Protein AF-A0A9E5R5F4-F1 (afdb_monomer_lite)

pLDDT: mean 80.76, std 15.9, range [30.03, 98.25]

Sequence (293 aa):
MGPPNRTGQAAALAGPDYAEQDRFFRTLNLTELAMRDLALNSPEGQALLEAFAAGVNAWLADKPPQAVAPEYAYFPEIEAIEPWQPLDSQLWQLVMSSSLALGGLEVETALYLIQENAGPFAGALLLPEYPYGIHPVIAEPGATLSPTAHQPLPAAPLNGLETLANLRSLGVQALGSNNWVVSGTRSASGAAMLANDPHLGIQLPAIWYMLGLHCAPLSEACPYDVVGYSLPQAPLVVIGHNQQIAWGMTNVGTDVADLYLMELDEAARYRFEDTWLPLEPARRKSWCAAARA

Foldseek 3Di:
DLDCCLQLFVQQQAFDVSNVLSVLSNVVVLLVVLVVVLVVDDPVLVVLLVVVLVVQCVVQVPDFPCRVPVVCVVRVVCRGDDRDHSSSLSSVVVLVVLLLQCVLVLLVLVLVVCCLPVNNVRSCVVDPPDPCVPDPDPDDDDPDPPPDDDDNDPDDPPCSVVVNVSSVSSPKAFPWWDKDWDQLVRDPNSHIDIDTGGDIDDDPPDQKDWDAQDDVVQDPVRNGGWTDIDGPSDSDHPFTDGPPDGDYDISPNDNPDDDDDWDADPQCFTDDPNDTHHDDDDDDDYHGDHNDD

Radius of gyration: 23.43 Å; chains: 1; bounding box: 59×56×65 Å

Structure (mmCIF, N/CA/C/O backbone):
data_AF-A0A9E5R5F4-F1
#
_entry.id   AF-A0A9E5R5F4-F1
#
loop_
_atom_site.group_PDB
_atom_site.id
_atom_site.type_symbol
_atom_site.label_atom_id
_atom_site.label_alt_id
_atom_site.label_comp_id
_atom_site.label_asym_id
_atom_site.label_entity_id
_atom_site.label_seq_id
_atom_site.pdbx_PDB_ins_code
_atom_site.Cartn_x
_atom_site.Cartn_y
_atom_site.Cartn_z
_atom_site.occupancy
_atom_site.B_iso_or_equiv
_atom_site.auth_seq_id
_atom_site.auth_comp_id
_atom_site.auth_asym_id
_atom_site.auth_atom_id
_atom_site.pdbx_PDB_model_num
ATOM 1 N N . MET A 1 1 ? 0.011 -14.902 2.429 1.00 35.97 1 MET A N 1
ATOM 2 C CA . MET A 1 1 ? 1.184 -14.835 1.534 1.00 35.97 1 MET A CA 1
ATOM 3 C C . MET A 1 1 ? 2.026 -13.634 1.928 1.00 35.97 1 MET A C 1
ATOM 5 O O . MET A 1 1 ? 1.533 -12.519 1.815 1.00 35.97 1 MET A O 1
ATOM 9 N N . GLY A 1 2 ? 3.272 -13.824 2.372 1.00 34.25 2 GLY A N 1
ATOM 10 C CA . GLY A 1 2 ? 4.282 -12.822 2.014 1.00 34.25 2 GLY A CA 1
ATOM 11 C C . GLY A 1 2 ? 4.410 -12.878 0.489 1.00 34.25 2 GLY A C 1
ATOM 12 O O . GLY A 1 2 ? 4.364 -13.987 -0.048 1.00 34.25 2 GLY A O 1
ATOM 13 N N . PRO A 1 3 ? 4.403 -11.753 -0.240 1.00 39.44 3 PRO A N 1
ATOM 14 C CA . PRO A 1 3 ? 4.311 -11.824 -1.688 1.00 39.44 3 PRO A CA 1
ATOM 15 C C . PRO A 1 3 ? 5.560 -12.498 -2.260 1.00 39.44 3 PRO A C 1
ATOM 17 O O . PRO A 1 3 ? 6.668 -12.153 -1.842 1.00 39.44 3 PRO A O 1
ATOM 20 N N . PRO A 1 4 ? 5.413 -13.356 -3.282 1.00 40.44 4 PRO A N 1
ATOM 21 C CA . PRO A 1 4 ? 6.532 -13.930 -4.032 1.00 40.44 4 PRO A CA 1
ATOM 22 C C . PRO A 1 4 ? 7.357 -12.884 -4.812 1.00 40.44 4 PRO A C 1
ATOM 24 O O . PRO A 1 4 ? 8.193 -13.246 -5.630 1.00 40.44 4 PRO A O 1
ATOM 27 N N . ASN A 1 5 ? 7.161 -11.582 -4.562 1.00 52.50 5 ASN A N 1
ATOM 28 C CA . ASN A 1 5 ? 7.921 -10.519 -5.197 1.00 52.50 5 ASN A CA 1
ATOM 29 C C . ASN A 1 5 ? 8.311 -9.362 -4.250 1.00 52.50 5 ASN A C 1
ATOM 31 O O . ASN A 1 5 ? 8.181 -8.192 -4.598 1.00 52.50 5 ASN A O 1
ATOM 35 N N . ARG A 1 6 ? 8.809 -9.669 -3.040 1.00 56.72 6 ARG A N 1
ATOM 36 C CA . ARG A 1 6 ? 9.308 -8.658 -2.077 1.00 56.72 6 ARG A CA 1
ATOM 37 C C . ARG A 1 6 ? 10.346 -7.679 -2.664 1.00 56.72 6 ARG A C 1
ATOM 39 O O . ARG A 1 6 ? 10.560 -6.632 -2.084 1.00 56.72 6 ARG A O 1
ATOM 46 N N . THR A 1 7 ? 11.051 -7.982 -3.757 1.00 63.44 7 THR A N 1
ATOM 47 C CA . THR A 1 7 ? 12.164 -7.125 -4.240 1.00 63.44 7 THR A CA 1
ATOM 48 C C . THR A 1 7 ? 12.438 -7.224 -5.755 1.00 63.44 7 THR A C 1
ATOM 50 O O . THR A 1 7 ? 13.555 -6.951 -6.201 1.00 63.44 7 THR A O 1
ATOM 53 N N . GLY A 1 8 ? 11.471 -7.657 -6.569 1.00 72.19 8 GLY A N 1
ATOM 54 C CA . GLY A 1 8 ? 11.732 -8.053 -7.962 1.00 72.19 8 GLY A CA 1
ATOM 55 C C . GLY A 1 8 ? 12.431 -9.416 -8.043 1.00 72.19 8 GLY A C 1
ATOM 56 O O . GLY A 1 8 ? 13.539 -9.506 -8.571 1.00 72.19 8 GLY A O 1
ATOM 57 N N . GLN A 1 9 ? 11.858 -10.455 -7.436 1.00 78.31 9 GLN A N 1
ATOM 58 C CA . GLN A 1 9 ? 12.391 -11.825 -7.403 1.00 78.31 9 GLN A CA 1
ATOM 59 C C . GLN A 1 9 ? 11.398 -12.893 -7.884 1.00 78.31 9 GLN A C 1
ATOM 61 O O . GLN A 1 9 ? 11.651 -14.083 -7.697 1.00 78.31 9 GLN A O 1
ATOM 66 N N . ALA A 1 10 ? 10.287 -12.510 -8.511 1.00 81.25 10 ALA A N 1
ATOM 67 C CA . ALA A 1 10 ? 9.332 -13.480 -9.032 1.00 81.25 10 ALA A CA 1
ATOM 68 C C . ALA A 1 10 ? 9.982 -14.419 -10.062 1.00 81.25 10 ALA A C 1
ATOM 70 O O . ALA A 1 10 ? 9.686 -15.612 -10.066 1.00 81.25 10 ALA A O 1
ATOM 71 N N . ALA A 1 11 ? 10.939 -13.940 -10.863 1.00 86.12 11 ALA A N 1
ATOM 72 C CA . ALA A 1 11 ? 11.659 -14.762 -11.835 1.00 86.12 11 ALA A CA 1
ATOM 73 C C . ALA A 1 11 ? 12.552 -15.822 -11.186 1.00 86.12 11 ALA A C 1
ATOM 75 O O . ALA A 1 11 ? 12.761 -16.896 -11.754 1.00 86.12 11 ALA A O 1
ATOM 76 N N . ALA A 1 12 ? 13.052 -15.563 -9.976 1.00 83.75 12 ALA A N 1
ATOM 77 C CA . ALA A 1 12 ? 13.829 -16.539 -9.221 1.00 83.75 12 ALA A CA 1
ATOM 78 C C . ALA A 1 12 ? 12.978 -17.740 -8.781 1.00 83.75 12 ALA A C 1
ATOM 80 O O . ALA A 1 12 ? 13.523 -18.822 -8.592 1.00 83.75 12 ALA A O 1
ATOM 81 N N . LEU A 1 13 ? 11.661 -17.553 -8.641 1.00 79.62 13 LEU A N 1
ATOM 82 C CA . LEU A 1 13 ? 10.720 -18.580 -8.189 1.00 79.62 13 LEU A CA 1
ATOM 83 C C . LEU A 1 13 ? 9.953 -19.222 -9.350 1.00 79.62 13 LEU A C 1
ATOM 85 O O . LEU A 1 13 ? 9.795 -20.439 -9.410 1.00 79.62 13 LEU A O 1
ATOM 89 N N . ALA A 1 14 ? 9.468 -18.400 -10.276 1.00 81.44 14 ALA A N 1
ATOM 90 C CA . ALA A 1 14 ? 8.512 -18.791 -11.305 1.00 81.44 14 ALA A CA 1
ATOM 91 C C . ALA A 1 14 ? 9.086 -18.742 -12.734 1.00 81.44 14 ALA A C 1
ATOM 93 O O . ALA A 1 14 ? 8.390 -19.084 -13.687 1.00 81.44 14 ALA A O 1
ATOM 94 N N . GLY A 1 15 ? 10.369 -18.398 -12.885 1.00 84.75 15 GLY A N 1
ATOM 95 C CA . GLY A 1 15 ? 11.108 -18.527 -14.140 1.00 84.75 15 GLY A CA 1
ATOM 96 C C . GLY A 1 15 ? 11.095 -17.281 -15.037 1.00 84.75 15 GLY A C 1
ATOM 97 O O . GLY A 1 15 ? 10.700 -16.193 -14.611 1.00 84.75 15 GLY A O 1
ATOM 98 N N . PRO A 1 16 ? 11.567 -17.413 -16.289 1.00 88.00 16 PRO A N 1
ATOM 99 C CA . PRO A 1 16 ? 11.927 -16.278 -17.144 1.00 88.00 16 PRO A CA 1
ATOM 100 C C . PRO A 1 16 ? 10.757 -15.373 -17.530 1.00 88.00 16 PRO A C 1
ATOM 102 O O . PRO A 1 16 ? 10.984 -14.191 -17.781 1.00 88.00 16 PRO A O 1
ATOM 105 N N . ASP A 1 17 ? 9.524 -15.878 -17.509 1.00 85.44 17 ASP A N 1
ATOM 106 C CA . ASP A 1 17 ? 8.323 -15.103 -17.849 1.00 85.44 17 ASP A CA 1
ATOM 107 C C . ASP A 1 17 ? 8.087 -13.919 -16.892 1.00 85.44 17 ASP A C 1
ATOM 109 O O . ASP A 1 17 ? 7.407 -12.956 -17.240 1.00 85.44 17 ASP A O 1
ATOM 113 N N . TYR A 1 18 ? 8.702 -13.945 -15.706 1.00 82.31 18 TYR A N 1
ATOM 114 C CA . TYR A 1 18 ? 8.614 -12.883 -14.702 1.00 82.31 18 TYR A CA 1
ATOM 115 C C . TYR A 1 18 ? 9.809 -11.914 -14.728 1.00 82.31 18 TYR A C 1
ATOM 117 O O . TYR A 1 18 ? 9.866 -10.984 -13.922 1.00 82.31 18 TYR A O 1
ATOM 125 N N . ALA A 1 19 ? 10.776 -12.097 -15.635 1.00 84.25 19 ALA A N 1
ATOM 126 C CA . ALA A 1 19 ? 12.012 -11.311 -15.644 1.00 84.25 19 ALA A CA 1
ATOM 127 C C . ALA A 1 19 ? 11.777 -9.811 -15.898 1.00 84.25 19 ALA A C 1
ATOM 129 O O . ALA A 1 19 ? 12.419 -8.977 -15.256 1.00 84.25 19 ALA A O 1
ATOM 130 N N . GLU A 1 20 ? 10.846 -9.455 -16.789 1.00 81.44 20 GLU A N 1
ATOM 131 C CA . GLU A 1 20 ? 10.510 -8.049 -17.056 1.00 81.44 20 GLU A CA 1
ATOM 132 C C . GLU A 1 20 ? 9.756 -7.404 -15.888 1.00 81.44 20 GLU A C 1
ATOM 134 O O . GLU A 1 20 ? 10.055 -6.265 -15.524 1.00 81.44 20 GLU A O 1
ATOM 139 N N . GLN A 1 21 ? 8.871 -8.148 -15.213 1.00 77.19 21 GLN A N 1
ATOM 140 C CA . GLN A 1 21 ? 8.240 -7.671 -13.980 1.00 77.19 21 GLN A CA 1
ATOM 141 C C . GLN A 1 21 ? 9.306 -7.379 -12.915 1.00 77.19 21 GLN A C 1
ATOM 143 O O . GLN A 1 21 ? 9.336 -6.295 -12.335 1.00 77.19 21 GLN A O 1
ATOM 148 N N . ASP A 1 22 ? 10.234 -8.309 -12.690 1.00 82.81 22 ASP A N 1
ATOM 149 C CA . ASP A 1 22 ? 11.323 -8.119 -11.732 1.00 82.81 22 ASP A CA 1
ATOM 150 C C . ASP A 1 22 ? 12.204 -6.923 -12.081 1.00 82.81 22 ASP A C 1
ATOM 152 O O . ASP A 1 22 ? 12.590 -6.154 -11.196 1.00 82.81 22 ASP A O 1
ATOM 156 N N . ARG A 1 23 ? 12.507 -6.736 -13.369 1.00 83.62 23 ARG A N 1
ATOM 157 C CA . ARG A 1 23 ? 13.242 -5.571 -13.857 1.00 83.62 23 ARG A CA 1
ATOM 158 C C . ARG A 1 23 ? 12.497 -4.281 -13.530 1.00 83.62 23 ARG A C 1
ATOM 160 O O . ARG A 1 23 ? 13.119 -3.363 -13.002 1.00 83.62 23 ARG A O 1
ATOM 167 N N . PHE A 1 24 ? 11.193 -4.220 -13.788 1.00 80.19 24 PHE A N 1
ATOM 168 C CA . PHE A 1 24 ? 10.368 -3.053 -13.490 1.00 80.19 24 PHE A CA 1
ATOM 169 C C . PHE A 1 24 ? 10.356 -2.721 -11.989 1.00 80.19 24 PHE A C 1
ATOM 171 O O . PHE A 1 24 ? 10.739 -1.614 -11.604 1.00 80.19 24 PHE A O 1
ATOM 178 N N . PHE A 1 25 ? 10.038 -3.690 -11.125 1.00 78.31 25 PHE A N 1
ATOM 179 C CA . PHE A 1 25 ? 10.037 -3.487 -9.669 1.00 78.31 25 PHE A CA 1
ATOM 180 C C . PHE A 1 25 ? 11.416 -3.077 -9.127 1.00 78.31 25 PHE A C 1
ATOM 182 O O . PHE A 1 25 ? 11.512 -2.240 -8.226 1.00 78.31 25 PHE A O 1
ATOM 189 N N . ARG A 1 26 ? 12.506 -3.616 -9.691 1.00 82.31 26 ARG A N 1
ATOM 190 C CA . ARG A 1 26 ? 13.876 -3.228 -9.316 1.00 82.31 26 ARG A CA 1
ATOM 191 C C . ARG A 1 26 ? 14.259 -1.834 -9.800 1.00 82.31 26 ARG A C 1
ATOM 193 O O . ARG A 1 26 ? 15.034 -1.176 -9.107 1.00 82.31 26 ARG A O 1
ATOM 200 N N . THR A 1 27 ? 13.737 -1.381 -10.939 1.00 84.75 27 THR A N 1
ATOM 201 C CA . THR A 1 27 ? 13.933 -0.009 -11.436 1.00 84.75 27 THR A CA 1
ATOM 202 C C . THR A 1 27 ? 13.294 1.014 -10.500 1.00 84.75 27 THR A C 1
ATOM 204 O O . THR A 1 27 ? 13.919 2.032 -10.217 1.00 84.75 27 THR A O 1
ATOM 207 N N . LEU A 1 28 ? 12.110 0.719 -9.947 1.00 82.69 28 LEU A N 1
ATOM 208 C CA . LEU A 1 28 ? 11.458 1.585 -8.951 1.00 82.69 28 LEU A CA 1
ATOM 209 C C . LEU A 1 28 ? 12.251 1.696 -7.639 1.00 82.69 28 LEU A C 1
ATOM 211 O O . LEU A 1 28 ? 12.069 2.645 -6.883 1.00 82.69 28 LEU A O 1
ATOM 215 N N . ASN A 1 29 ? 13.136 0.732 -7.361 1.00 85.62 29 ASN A N 1
ATOM 216 C CA . ASN A 1 29 ? 14.051 0.746 -6.219 1.00 85.62 29 ASN A CA 1
ATOM 217 C C . ASN A 1 29 ? 13.338 0.920 -4.855 1.00 85.62 29 ASN A C 1
ATOM 219 O O . ASN A 1 29 ? 13.915 1.459 -3.907 1.00 85.62 29 ASN A O 1
ATOM 223 N N . LEU A 1 30 ? 12.093 0.430 -4.747 1.00 85.75 30 LEU A N 1
ATOM 224 C CA . LEU A 1 30 ? 11.224 0.615 -3.575 1.00 85.75 30 LEU A CA 1
ATOM 225 C C . LEU A 1 30 ? 11.829 0.058 -2.283 1.00 85.75 30 LEU A C 1
ATOM 227 O O . LEU A 1 30 ? 11.564 0.581 -1.211 1.00 85.75 30 LEU A O 1
ATOM 231 N N . THR A 1 31 ? 12.664 -0.979 -2.365 1.00 86.12 31 THR A N 1
ATOM 232 C CA . THR A 1 31 ? 13.332 -1.561 -1.192 1.00 86.12 31 THR A CA 1
ATOM 233 C C . THR A 1 31 ? 14.290 -0.579 -0.522 1.00 86.12 31 THR A C 1
ATOM 235 O O . THR A 1 31 ? 14.260 -0.432 0.695 1.00 86.12 31 THR A O 1
ATOM 238 N N . GLU A 1 32 ? 15.115 0.122 -1.300 1.00 87.50 32 GLU A N 1
ATOM 239 C CA . GLU A 1 32 ? 16.043 1.126 -0.762 1.00 87.50 32 GLU A CA 1
ATOM 240 C C . GLU A 1 32 ? 15.283 2.331 -0.196 1.00 87.50 32 GLU A C 1
ATOM 242 O O . GLU A 1 32 ? 15.666 2.885 0.833 1.00 87.50 32 GLU A O 1
ATOM 247 N N . LEU A 1 33 ? 14.179 2.723 -0.841 1.00 90.25 33 LEU A N 1
ATOM 248 C CA . LEU A 1 33 ? 13.290 3.767 -0.328 1.00 90.25 33 LEU A CA 1
ATOM 249 C C . LEU A 1 33 ? 12.639 3.336 0.993 1.00 90.25 33 LEU A C 1
ATOM 251 O O . LEU A 1 33 ? 12.692 4.081 1.964 1.00 90.25 33 LEU A O 1
ATOM 255 N N . ALA A 1 34 ? 12.149 2.097 1.081 1.00 91.50 34 ALA A N 1
ATOM 256 C CA . ALA A 1 34 ? 11.578 1.547 2.306 1.00 91.50 34 ALA A CA 1
ATOM 257 C C . ALA A 1 34 ? 12.595 1.512 3.455 1.00 91.50 34 ALA A C 1
ATOM 259 O O . ALA A 1 34 ? 12.239 1.797 4.593 1.00 91.50 34 ALA A O 1
ATOM 260 N N . MET A 1 35 ? 13.866 1.197 3.178 1.00 92.62 35 MET A N 1
ATOM 261 C CA . MET A 1 35 ? 14.926 1.251 4.192 1.00 92.62 35 MET A CA 1
ATOM 262 C C . MET A 1 35 ? 15.158 2.676 4.704 1.00 92.62 35 MET A C 1
ATOM 264 O O . MET A 1 35 ? 15.338 2.869 5.906 1.00 92.62 35 MET A O 1
ATOM 268 N N . ARG A 1 36 ? 15.138 3.674 3.811 1.00 94.31 36 ARG A N 1
ATOM 269 C CA . ARG A 1 36 ? 15.263 5.090 4.189 1.00 94.31 36 ARG A CA 1
ATOM 270 C C . ARG A 1 36 ? 14.078 5.544 5.034 1.00 94.31 36 ARG A C 1
ATOM 272 O O . ARG A 1 36 ? 14.298 6.128 6.088 1.00 94.31 36 ARG A O 1
ATOM 279 N N . ASP A 1 37 ? 12.858 5.224 4.615 1.00 92.94 37 ASP A N 1
ATOM 280 C CA . ASP A 1 37 ? 11.644 5.576 5.356 1.00 92.94 37 ASP A CA 1
ATOM 281 C C . ASP A 1 37 ? 11.617 4.912 6.734 1.00 92.94 37 ASP A C 1
ATOM 283 O O . ASP A 1 37 ? 11.302 5.555 7.733 1.00 92.94 37 ASP A O 1
ATOM 287 N N . LEU A 1 38 ? 12.012 3.637 6.809 1.00 92.38 38 LEU A N 1
ATOM 288 C CA . LEU A 1 38 ? 12.091 2.911 8.072 1.00 92.38 38 LEU A CA 1
ATOM 289 C C . LEU A 1 38 ? 13.094 3.562 9.035 1.00 92.38 38 LEU A C 1
ATOM 291 O O . LEU A 1 38 ? 12.820 3.641 10.228 1.00 92.38 38 LEU A O 1
ATOM 295 N N . ALA A 1 39 ? 14.223 4.068 8.529 1.00 94.94 39 ALA A N 1
ATOM 296 C CA . ALA A 1 39 ? 15.220 4.775 9.335 1.00 94.94 39 ALA A CA 1
ATOM 297 C C . ALA A 1 39 ? 14.750 6.158 9.827 1.00 94.94 39 ALA A C 1
ATOM 299 O O . ALA A 1 39 ? 15.322 6.693 10.777 1.00 94.94 39 ALA A O 1
ATOM 300 N N . LEU A 1 40 ? 13.731 6.740 9.188 1.00 95.88 40 LEU A N 1
ATOM 301 C CA . LEU A 1 40 ? 13.107 8.007 9.584 1.00 95.88 40 LEU A CA 1
ATOM 302 C C . LEU A 1 40 ? 11.905 7.816 10.519 1.00 95.88 40 LEU A C 1
ATOM 304 O O . LEU A 1 40 ? 11.291 8.800 10.934 1.00 95.88 40 LEU A O 1
ATOM 308 N N . ASN A 1 41 ? 11.546 6.571 10.834 1.00 94.06 41 ASN A N 1
ATOM 309 C CA . ASN A 1 41 ? 10.371 6.271 11.634 1.00 94.06 41 ASN A CA 1
ATOM 310 C C . ASN A 1 41 ? 10.546 6.729 13.092 1.00 94.06 41 ASN A C 1
ATOM 312 O O . ASN A 1 41 ? 11.660 6.796 13.618 1.00 94.06 41 ASN A O 1
ATOM 316 N N . SER A 1 42 ? 9.436 7.045 13.763 1.00 96.12 42 SER A N 1
ATOM 317 C CA . SER A 1 42 ? 9.485 7.366 15.189 1.00 96.12 42 SER A CA 1
ATOM 318 C C . SER A 1 42 ? 9.819 6.107 16.004 1.00 96.12 42 SER A C 1
ATOM 320 O O . SER A 1 42 ? 9.543 4.992 15.545 1.00 96.12 42 SER A O 1
ATOM 322 N N . PRO A 1 43 ? 10.360 6.244 17.230 1.00 95.88 43 PRO A N 1
ATOM 323 C CA . PRO A 1 43 ? 10.580 5.100 18.114 1.00 95.88 43 PRO A CA 1
ATOM 324 C C . PRO A 1 43 ? 9.313 4.258 18.322 1.00 95.88 43 PRO A C 1
ATOM 326 O O . PRO A 1 43 ? 9.370 3.031 18.336 1.00 95.88 43 PRO A O 1
ATOM 329 N N . GLU A 1 44 ? 8.153 4.909 18.428 1.00 92.69 44 GLU A N 1
ATOM 330 C CA . GLU A 1 44 ? 6.853 4.251 18.565 1.00 92.69 44 GLU A CA 1
ATOM 331 C C . GLU A 1 44 ? 6.458 3.499 17.290 1.00 92.69 44 GLU A C 1
ATOM 333 O O . GLU A 1 44 ? 6.027 2.348 17.360 1.00 92.69 44 GLU A O 1
ATOM 338 N N . GLY A 1 45 ? 6.626 4.121 16.118 1.00 93.94 45 GLY A N 1
ATOM 339 C CA . GLY A 1 45 ? 6.336 3.488 14.832 1.00 93.94 45 GLY A CA 1
ATOM 340 C C . GLY A 1 45 ? 7.229 2.275 14.576 1.00 93.94 45 GLY A C 1
ATOM 341 O O . GLY A 1 45 ? 6.743 1.226 14.147 1.00 93.94 45 GLY A O 1
ATOM 342 N N . GLN A 1 46 ? 8.514 2.376 14.918 1.00 95.50 46 GLN A N 1
ATOM 343 C CA . GLN A 1 46 ? 9.444 1.257 14.837 1.00 95.50 46 GLN A CA 1
ATOM 344 C C . GLN A 1 46 ? 9.041 0.117 15.786 1.00 95.50 46 GLN A C 1
ATOM 346 O O . GLN A 1 46 ? 8.948 -1.029 15.346 1.00 95.50 46 GLN A O 1
ATOM 351 N N . ALA A 1 47 ? 8.710 0.423 17.044 1.00 95.12 47 ALA A N 1
ATOM 352 C CA . ALA A 1 47 ? 8.270 -0.580 18.015 1.00 95.12 47 ALA A CA 1
ATOM 353 C C . ALA A 1 47 ? 6.989 -1.313 17.571 1.00 95.12 47 ALA A C 1
ATOM 355 O O . ALA A 1 47 ? 6.867 -2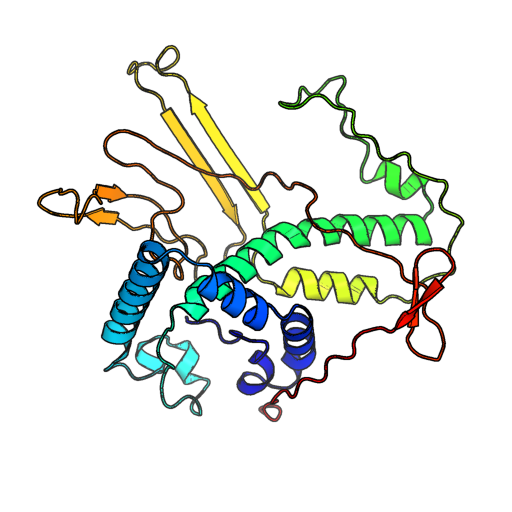.524 17.765 1.00 95.12 47 ALA A O 1
ATOM 356 N N . LEU A 1 48 ? 6.043 -0.611 16.937 1.00 94.69 48 LEU A N 1
ATOM 357 C CA . LEU A 1 48 ? 4.828 -1.222 16.385 1.00 94.69 48 LEU A CA 1
ATOM 358 C C . LEU A 1 48 ? 5.134 -2.198 15.243 1.00 94.69 48 LEU A C 1
ATOM 360 O O . LEU A 1 48 ? 4.576 -3.297 15.207 1.00 94.69 48 LEU A O 1
ATOM 364 N N . LEU A 1 49 ? 6.025 -1.822 14.323 1.00 96.44 49 LEU A N 1
ATOM 365 C CA . LEU A 1 49 ? 6.435 -2.692 13.218 1.00 96.44 49 LEU A CA 1
ATOM 366 C C . LEU A 1 49 ? 7.212 -3.918 13.718 1.00 96.44 49 LEU A C 1
ATOM 368 O O . LEU A 1 49 ? 6.997 -5.024 13.224 1.00 96.44 49 LEU A O 1
ATOM 372 N N . GLU A 1 50 ? 8.077 -3.744 14.719 1.00 97.31 50 GLU A N 1
ATOM 373 C CA . GLU A 1 50 ? 8.809 -4.836 15.368 1.00 97.31 50 GLU A CA 1
ATOM 374 C C . GLU A 1 50 ? 7.866 -5.804 16.090 1.00 97.31 50 GLU A C 1
ATOM 376 O O . GLU A 1 50 ? 7.979 -7.018 15.911 1.00 97.31 50 GLU A O 1
ATOM 381 N N . ALA A 1 51 ? 6.893 -5.292 16.849 1.00 96.50 51 ALA A N 1
ATOM 382 C CA . ALA A 1 51 ? 5.899 -6.116 17.535 1.00 96.50 51 ALA A CA 1
ATOM 383 C C . ALA A 1 51 ? 5.036 -6.918 16.548 1.00 96.50 51 ALA A C 1
ATOM 385 O O . ALA A 1 51 ? 4.776 -8.104 16.761 1.00 96.50 51 ALA A O 1
ATOM 386 N N . PHE A 1 52 ? 4.633 -6.297 15.437 1.00 96.44 52 PHE A N 1
ATOM 387 C CA . PHE A 1 52 ? 3.901 -6.976 14.371 1.00 96.44 52 PHE A CA 1
ATOM 388 C C . PHE A 1 52 ? 4.734 -8.077 13.716 1.00 96.44 52 PHE A C 1
ATOM 390 O O . PHE A 1 52 ? 4.274 -9.215 13.608 1.00 96.44 52 PHE A O 1
ATOM 397 N N . ALA A 1 53 ? 5.982 -7.773 13.352 1.00 97.25 53 ALA A N 1
ATOM 398 C CA . ALA A 1 53 ? 6.911 -8.750 12.799 1.00 97.25 53 ALA A CA 1
ATOM 399 C C . ALA A 1 53 ? 7.133 -9.930 13.757 1.00 97.25 53 ALA A C 1
ATOM 401 O O . ALA A 1 53 ? 7.079 -11.085 13.336 1.00 97.25 53 ALA A O 1
ATOM 402 N N . ALA A 1 54 ? 7.307 -9.663 15.054 1.00 98.25 54 ALA A N 1
ATOM 403 C CA . ALA A 1 54 ? 7.439 -10.696 16.075 1.00 98.25 54 ALA A CA 1
ATOM 404 C C . ALA A 1 54 ? 6.197 -11.599 16.152 1.00 98.25 54 ALA A C 1
ATOM 406 O O . ALA A 1 54 ? 6.339 -12.819 16.222 1.00 98.25 54 ALA A O 1
ATOM 407 N N . GLY A 1 55 ? 4.990 -11.029 16.081 1.00 96.75 55 GLY A N 1
ATOM 408 C CA . GLY A 1 55 ? 3.738 -11.791 16.057 1.00 96.75 55 GLY A CA 1
ATOM 409 C C . GLY A 1 55 ? 3.599 -12.685 14.820 1.00 96.75 55 GLY A C 1
ATOM 410 O O . GLY A 1 55 ? 3.274 -13.867 14.947 1.00 96.75 55 GLY A O 1
ATOM 411 N N . VAL A 1 56 ? 3.909 -12.154 13.632 1.00 95.44 56 VAL A N 1
ATOM 412 C CA . VAL A 1 56 ? 3.932 -12.935 12.382 1.00 95.44 56 VAL A CA 1
ATOM 413 C C . VAL A 1 56 ? 4.941 -14.081 12.491 1.00 95.44 56 VAL A C 1
ATOM 415 O O . VAL A 1 56 ? 4.607 -15.231 12.212 1.00 95.44 56 VAL A O 1
ATOM 418 N N . ASN A 1 57 ? 6.153 -13.794 12.963 1.00 96.31 57 ASN A N 1
ATOM 419 C CA . ASN A 1 57 ? 7.217 -14.788 13.097 1.00 96.31 57 ASN A CA 1
ATOM 420 C C . ASN A 1 57 ? 6.904 -15.859 14.140 1.00 96.31 57 ASN A C 1
ATOM 422 O O . ASN A 1 57 ? 7.211 -17.027 13.916 1.00 96.31 57 ASN A O 1
ATOM 426 N N . ALA A 1 58 ? 6.243 -15.495 15.239 1.00 96.94 58 ALA A N 1
ATOM 427 C CA . ALA A 1 58 ? 5.776 -16.458 16.229 1.00 96.94 58 ALA A CA 1
ATOM 428 C C . ALA A 1 58 ? 4.768 -17.448 15.623 1.00 96.94 58 ALA A C 1
ATOM 430 O O . ALA A 1 58 ? 4.806 -18.634 15.935 1.00 96.94 58 ALA A O 1
ATOM 431 N N . TRP A 1 59 ? 3.896 -16.988 14.720 1.00 94.00 59 TRP A N 1
ATOM 432 C CA . TRP A 1 59 ? 2.977 -17.873 14.002 1.00 94.00 59 TRP A CA 1
ATOM 433 C C . TRP A 1 59 ? 3.686 -18.742 12.948 1.00 94.00 59 TRP A C 1
ATOM 435 O O . TRP A 1 59 ? 3.267 -19.879 12.717 1.00 94.00 59 TRP A O 1
ATOM 445 N N . LEU A 1 60 ? 4.753 -18.231 12.323 1.00 93.69 60 LEU A N 1
ATOM 446 C CA . LEU A 1 60 ? 5.537 -18.945 11.307 1.00 93.69 60 LEU A CA 1
ATOM 447 C C . LEU A 1 60 ? 6.478 -20.016 11.881 1.00 93.69 60 LEU A C 1
ATOM 449 O O . LEU A 1 60 ? 6.736 -20.993 11.185 1.00 93.69 60 LEU A O 1
ATOM 453 N N . ALA A 1 61 ? 6.975 -19.848 13.113 1.00 91.88 61 ALA A N 1
ATOM 454 C CA . ALA A 1 61 ? 8.119 -20.585 13.670 1.00 91.88 61 ALA A CA 1
ATOM 455 C C . ALA A 1 61 ? 8.078 -22.115 13.483 1.00 91.88 61 ALA A C 1
ATOM 457 O O . ALA A 1 61 ? 9.095 -22.715 13.144 1.00 91.88 61 ALA A O 1
ATOM 458 N N . ASP A 1 62 ? 6.905 -22.729 13.643 1.00 88.12 62 ASP A N 1
ATOM 459 C CA . ASP A 1 62 ? 6.737 -24.189 13.602 1.00 88.12 62 ASP A CA 1
ATOM 460 C C . ASP A 1 62 ? 5.968 -24.676 12.362 1.00 88.12 62 ASP A C 1
ATOM 462 O O . ASP A 1 62 ? 5.426 -25.787 12.343 1.00 88.12 62 ASP A O 1
ATOM 466 N N . LYS A 1 63 ? 5.844 -23.838 11.324 1.00 91.19 63 LYS A N 1
ATOM 467 C CA . LYS A 1 63 ? 5.045 -24.156 10.136 1.00 91.19 63 LYS A CA 1
ATOM 468 C C . LYS A 1 63 ? 5.930 -24.462 8.933 1.00 91.19 63 LYS A C 1
ATOM 470 O O . LYS A 1 63 ? 6.682 -23.590 8.502 1.00 91.19 63 LYS A O 1
ATOM 475 N N . PRO A 1 64 ? 5.791 -25.649 8.313 1.00 91.06 64 PRO A N 1
ATOM 476 C CA . PRO A 1 64 ? 6.379 -25.854 7.002 1.00 91.06 64 PRO A CA 1
ATOM 477 C C . PRO A 1 64 ? 5.661 -24.960 5.967 1.00 91.06 64 PRO A C 1
ATOM 479 O O . PRO A 1 64 ? 4.476 -24.655 6.151 1.00 91.06 64 PRO A O 1
ATOM 482 N N . PRO A 1 65 ? 6.323 -24.560 4.868 1.00 90.38 65 PRO A N 1
ATOM 483 C CA . PRO A 1 65 ? 5.770 -23.634 3.872 1.00 90.38 65 PRO A CA 1
ATOM 484 C C . PRO A 1 65 ? 4.357 -23.985 3.382 1.00 90.38 65 PRO A C 1
ATOM 486 O O . PRO A 1 65 ? 3.464 -23.140 3.390 1.00 90.38 65 PRO A O 1
ATOM 489 N N . GLN A 1 66 ? 4.090 -25.253 3.074 1.00 89.94 66 GLN A N 1
ATOM 490 C CA . GLN A 1 66 ? 2.774 -25.730 2.636 1.00 89.94 66 GLN A CA 1
ATOM 491 C C . GLN A 1 66 ? 1.666 -25.604 3.698 1.00 89.94 66 GLN A C 1
ATOM 493 O O . GLN A 1 66 ? 0.486 -25.578 3.356 1.00 89.94 66 GLN A O 1
ATOM 498 N N . ALA A 1 67 ? 2.022 -25.524 4.986 1.00 90.56 67 ALA A N 1
ATOM 499 C CA . ALA A 1 67 ? 1.074 -25.244 6.066 1.00 90.56 67 ALA A CA 1
ATOM 500 C C . ALA A 1 67 ? 0.813 -23.738 6.243 1.00 90.56 67 ALA A C 1
ATOM 502 O O . ALA A 1 67 ? -0.169 -23.364 6.884 1.00 90.56 67 ALA A O 1
ATOM 503 N N . VAL A 1 68 ? 1.680 -22.880 5.693 1.00 89.75 68 VAL A N 1
ATOM 504 C CA . VAL A 1 68 ? 1.479 -21.425 5.638 1.00 89.75 68 VAL A CA 1
ATOM 505 C C . VAL A 1 68 ? 0.548 -21.055 4.488 1.00 89.75 68 VAL A C 1
ATOM 507 O O . VAL A 1 68 ? -0.364 -20.252 4.679 1.00 89.75 68 VAL A O 1
ATOM 510 N N . ALA A 1 69 ? 0.764 -21.635 3.306 1.00 86.75 69 ALA A N 1
ATOM 511 C CA . ALA A 1 69 ? -0.123 -21.488 2.156 1.00 86.75 69 ALA A CA 1
ATOM 512 C C . ALA A 1 69 ? -0.001 -22.707 1.218 1.00 86.75 69 ALA A C 1
ATOM 514 O O . ALA A 1 69 ? 1.120 -23.168 0.981 1.00 86.75 69 ALA A O 1
ATOM 515 N N . PRO A 1 70 ? -1.112 -23.236 0.670 1.00 86.44 70 PRO A N 1
ATOM 516 C CA . PRO A 1 70 ? -1.085 -24.434 -0.171 1.00 86.44 70 PRO A CA 1
ATOM 517 C C . PRO A 1 70 ? -0.259 -24.257 -1.454 1.00 86.44 70 PRO A C 1
ATOM 519 O O . PRO A 1 70 ? 0.280 -25.233 -1.970 1.00 86.44 70 PRO A O 1
ATOM 522 N N . GLU A 1 71 ? -0.104 -23.030 -1.953 1.00 83.94 71 GLU A N 1
ATOM 523 C CA . GLU A 1 71 ? 0.670 -22.714 -3.156 1.00 83.94 71 GLU A CA 1
ATOM 524 C C . GLU A 1 71 ? 2.160 -23.049 -3.003 1.00 83.94 71 GLU A C 1
ATOM 526 O O . GLU A 1 71 ? 2.812 -23.385 -3.990 1.00 83.94 71 GLU A O 1
ATOM 531 N N . TYR A 1 72 ? 2.699 -23.045 -1.777 1.00 85.88 72 TYR A N 1
ATOM 532 C CA . TYR A 1 72 ? 4.088 -23.448 -1.532 1.00 85.88 72 TYR A CA 1
ATOM 533 C C . TYR A 1 72 ? 4.355 -24.919 -1.871 1.00 85.88 72 TYR A C 1
ATOM 535 O O . TYR A 1 72 ? 5.502 -25.284 -2.107 1.00 85.88 72 TYR A O 1
ATOM 543 N N . ALA A 1 73 ? 3.321 -25.760 -1.988 1.00 86.69 73 ALA A N 1
ATOM 544 C CA . ALA A 1 73 ? 3.484 -27.130 -2.474 1.00 86.69 73 ALA A CA 1
ATOM 545 C C . ALA A 1 73 ? 4.020 -27.198 -3.920 1.00 86.69 73 ALA A C 1
ATOM 547 O O . ALA A 1 73 ? 4.608 -28.208 -4.302 1.00 86.69 73 ALA A O 1
ATOM 548 N N . TYR A 1 74 ? 3.849 -26.134 -4.715 1.00 85.25 74 TYR A N 1
ATOM 549 C CA . TYR A 1 74 ? 4.406 -26.039 -6.068 1.00 85.25 74 TYR A CA 1
ATOM 550 C C . TYR A 1 74 ? 5.867 -25.575 -6.089 1.00 85.25 74 TYR A C 1
ATOM 552 O O . TYR A 1 74 ? 6.503 -25.660 -7.137 1.00 85.25 74 TYR A O 1
ATOM 560 N N . PHE A 1 75 ? 6.419 -25.123 -4.961 1.00 83.94 75 PHE A N 1
ATOM 561 C CA . PHE A 1 75 ? 7.779 -24.588 -4.856 1.00 83.94 75 PHE A CA 1
ATOM 562 C C . PHE A 1 75 ? 8.586 -25.381 -3.819 1.00 83.94 75 PHE A C 1
ATOM 564 O O . PHE A 1 75 ? 8.889 -24.858 -2.747 1.00 83.94 75 PHE A O 1
ATOM 571 N N . PRO A 1 76 ? 8.913 -26.660 -4.100 1.00 82.81 76 PRO A N 1
ATOM 572 C CA . PRO A 1 76 ? 9.603 -27.531 -3.148 1.00 82.81 76 PRO A CA 1
ATOM 573 C C . PRO A 1 76 ? 11.011 -27.048 -2.774 1.00 82.81 76 PRO A C 1
ATOM 575 O O . PRO A 1 76 ? 11.555 -27.501 -1.774 1.00 82.81 76 PRO A O 1
ATOM 578 N N . GLU A 1 77 ? 11.606 -26.146 -3.558 1.00 82.81 77 GLU A N 1
ATOM 579 C CA . GLU A 1 77 ? 12.874 -25.490 -3.232 1.00 82.81 77 GLU A CA 1
ATOM 580 C C . GLU A 1 77 ? 12.765 -24.483 -2.074 1.00 82.81 77 GLU A C 1
ATOM 582 O O . GLU A 1 77 ? 13.778 -24.107 -1.487 1.00 82.81 77 GLU A O 1
ATOM 587 N N . ILE A 1 78 ? 11.550 -24.036 -1.736 1.00 84.06 78 ILE A N 1
ATOM 588 C CA . ILE A 1 78 ? 11.305 -23.194 -0.568 1.00 84.06 78 ILE A CA 1
ATOM 589 C C . ILE A 1 78 ? 11.191 -24.125 0.635 1.00 84.06 78 ILE A C 1
ATOM 591 O O . ILE A 1 78 ? 10.126 -24.662 0.926 1.00 84.06 78 ILE A O 1
ATOM 595 N N . GLU A 1 79 ? 12.306 -24.323 1.334 1.00 84.94 79 GLU A N 1
ATOM 596 C CA . GLU A 1 79 ? 12.366 -25.199 2.512 1.00 84.94 79 GLU A CA 1
ATOM 597 C C . GLU A 1 79 ? 11.833 -24.518 3.784 1.00 84.94 79 GLU A C 1
ATOM 599 O O . GLU A 1 79 ? 11.323 -25.184 4.686 1.00 84.94 79 GLU A O 1
ATOM 604 N N . ALA A 1 80 ? 11.914 -23.187 3.855 1.00 85.94 80 ALA A N 1
ATOM 605 C CA . ALA A 1 80 ? 11.451 -22.393 4.988 1.00 85.94 80 ALA A CA 1
ATOM 606 C C . ALA A 1 80 ? 10.932 -21.023 4.536 1.00 85.94 80 ALA A C 1
ATOM 608 O O . ALA A 1 80 ? 11.435 -20.436 3.578 1.00 85.94 80 ALA A O 1
ATOM 609 N N . ILE A 1 81 ? 9.935 -20.499 5.254 1.00 87.00 81 ILE A N 1
ATOM 610 C CA . ILE A 1 81 ? 9.456 -19.130 5.051 1.00 87.00 81 ILE A CA 1
ATOM 611 C C . ILE A 1 81 ? 10.411 -18.164 5.746 1.00 87.00 81 ILE A C 1
ATOM 613 O O . ILE A 1 81 ? 10.700 -18.314 6.933 1.00 87.00 81 ILE A O 1
ATOM 617 N N . GLU A 1 82 ? 10.880 -17.158 5.012 1.00 87.75 82 GLU A N 1
ATOM 618 C CA . GLU A 1 82 ? 11.709 -16.101 5.582 1.00 87.75 82 GLU A CA 1
ATOM 619 C C . GLU A 1 82 ? 10.964 -15.349 6.696 1.00 87.75 82 GLU A C 1
ATOM 621 O O . GLU A 1 82 ? 9.800 -14.970 6.503 1.00 87.75 82 GLU A O 1
ATOM 626 N N . PRO A 1 83 ? 11.627 -15.054 7.829 1.00 91.38 83 PRO A N 1
ATOM 627 C CA . PRO A 1 83 ? 11.035 -14.240 8.877 1.00 91.38 83 PRO A CA 1
ATOM 628 C C . PRO A 1 83 ? 10.576 -12.880 8.344 1.00 91.38 83 PRO A C 1
ATOM 630 O O . PRO A 1 83 ? 11.312 -12.190 7.639 1.00 91.38 83 PRO A O 1
ATOM 633 N N . TRP A 1 84 ? 9.370 -12.473 8.721 1.00 94.12 84 TRP A N 1
ATOM 634 C CA . TRP A 1 84 ? 8.861 -11.127 8.505 1.00 94.12 84 TRP A CA 1
ATOM 635 C C . TRP A 1 84 ? 9.719 -10.106 9.251 1.00 94.12 84 TRP A C 1
ATOM 637 O O . TRP A 1 84 ? 10.047 -10.293 10.424 1.00 94.12 84 TRP A O 1
ATOM 647 N N . GLN A 1 85 ? 10.077 -9.025 8.574 1.00 94.81 85 GLN A N 1
ATOM 648 C CA . GLN A 1 85 ? 10.842 -7.903 9.102 1.00 94.81 85 GLN A CA 1
ATOM 649 C C . GLN A 1 85 ? 9.979 -6.633 9.083 1.00 94.81 85 GLN A C 1
ATOM 651 O O . GLN A 1 85 ? 9.110 -6.500 8.220 1.00 94.81 85 GLN A O 1
ATOM 656 N N . PRO A 1 86 ? 10.253 -5.638 9.948 1.00 95.38 86 PRO A N 1
ATOM 657 C CA . PRO A 1 86 ? 9.644 -4.305 9.852 1.00 95.38 86 PRO A CA 1
ATOM 658 C C . PRO A 1 86 ? 9.708 -3.700 8.441 1.00 95.38 86 PRO A C 1
ATOM 660 O O . PRO A 1 86 ? 8.757 -3.070 7.977 1.00 95.38 86 PRO A O 1
ATOM 663 N N . LEU A 1 87 ? 10.812 -3.960 7.732 1.00 93.38 87 LEU A N 1
ATOM 664 C CA . LEU A 1 87 ? 11.019 -3.532 6.351 1.00 93.38 87 LEU A CA 1
ATOM 665 C C . LEU A 1 87 ? 9.943 -4.060 5.392 1.00 93.38 87 LEU A C 1
ATOM 667 O O . LEU A 1 87 ? 9.576 -3.348 4.466 1.00 93.38 87 LEU A O 1
ATOM 671 N N . ASP A 1 88 ? 9.407 -5.262 5.609 1.00 91.44 88 ASP A N 1
ATOM 672 C CA . ASP A 1 88 ? 8.390 -5.840 4.724 1.00 91.44 88 ASP A CA 1
ATOM 673 C C . ASP A 1 88 ? 7.071 -5.069 4.794 1.00 91.44 88 ASP A C 1
ATOM 675 O O . ASP A 1 88 ? 6.423 -4.827 3.776 1.00 91.44 88 ASP A O 1
ATOM 679 N N . SER A 1 89 ? 6.691 -4.650 6.001 1.00 93.19 89 SER A N 1
ATOM 680 C CA . SER A 1 89 ? 5.526 -3.800 6.233 1.00 93.19 89 SER A CA 1
ATOM 681 C C . SER A 1 89 ? 5.734 -2.395 5.662 1.00 93.19 89 SER A C 1
ATOM 683 O O . SER A 1 89 ? 4.813 -1.836 5.068 1.00 93.19 89 SER A O 1
ATOM 685 N N . GLN A 1 90 ? 6.939 -1.827 5.794 1.00 92.06 90 GLN A N 1
ATOM 686 C CA . GLN A 1 90 ? 7.265 -0.523 5.204 1.00 92.06 90 GLN A CA 1
ATOM 687 C C . GLN A 1 90 ? 7.250 -0.573 3.672 1.00 92.06 90 GLN A C 1
ATOM 689 O O . GLN A 1 90 ? 6.657 0.280 3.016 1.00 92.06 90 GLN A O 1
ATOM 694 N N . LEU A 1 91 ? 7.853 -1.606 3.091 1.00 89.69 91 LEU A N 1
ATOM 695 C CA . LEU A 1 91 ? 7.875 -1.807 1.651 1.00 89.69 91 LEU A CA 1
ATOM 696 C C . LEU A 1 91 ? 6.463 -1.936 1.080 1.00 89.69 91 LEU A C 1
ATOM 698 O O . LEU A 1 91 ? 6.167 -1.350 0.042 1.00 89.69 91 LEU A O 1
ATOM 702 N N . TRP A 1 92 ? 5.580 -2.680 1.747 1.00 87.31 92 TRP A N 1
ATOM 703 C CA . TRP A 1 92 ? 4.208 -2.839 1.272 1.00 87.31 92 TRP A CA 1
ATOM 704 C C . TRP A 1 92 ? 3.415 -1.539 1.249 1.00 87.31 92 TRP A C 1
ATOM 706 O O . TRP A 1 92 ? 2.582 -1.361 0.362 1.00 87.31 92 TRP A O 1
ATOM 716 N N . GLN A 1 93 ? 3.694 -0.615 2.169 1.00 87.62 93 GLN A N 1
ATOM 717 C CA . GLN A 1 93 ? 3.108 0.721 2.108 1.00 87.62 93 GLN A CA 1
ATOM 718 C C . GLN A 1 93 ? 3.544 1.459 0.837 1.00 87.62 93 GLN A C 1
ATOM 720 O O . GLN A 1 93 ? 2.698 2.053 0.175 1.00 87.62 93 GLN A O 1
ATOM 725 N N . LEU A 1 94 ? 4.820 1.351 0.446 1.00 87.69 94 LEU A N 1
ATOM 726 C CA . LEU A 1 94 ? 5.326 1.937 -0.800 1.00 87.69 94 LEU A CA 1
ATOM 727 C C . LEU A 1 94 ? 4.785 1.249 -2.054 1.00 87.69 94 LEU A C 1
ATOM 729 O O . LEU A 1 94 ? 4.502 1.919 -3.042 1.00 87.69 94 LEU A O 1
ATOM 733 N N . VAL A 1 95 ? 4.620 -0.075 -2.035 1.00 84.38 95 VAL A N 1
ATOM 734 C CA . VAL A 1 95 ? 3.986 -0.809 -3.142 1.00 84.38 95 VAL A CA 1
ATOM 735 C C . VAL A 1 95 ? 2.538 -0.355 -3.306 1.00 84.38 95 VAL A C 1
ATOM 737 O O . VAL A 1 95 ? 2.119 -0.044 -4.420 1.00 84.38 95 VAL A O 1
ATOM 740 N N . MET A 1 96 ? 1.784 -0.265 -2.207 1.00 84.00 96 MET A N 1
ATOM 741 C CA . MET A 1 96 ? 0.400 0.207 -2.227 1.00 84.00 96 MET A CA 1
ATOM 742 C C . MET A 1 96 ? 0.309 1.654 -2.727 1.00 84.00 96 MET A C 1
ATOM 744 O O . MET A 1 96 ? -0.468 1.933 -3.637 1.00 84.00 96 MET A O 1
ATOM 748 N N . SER A 1 97 ? 1.121 2.568 -2.186 1.00 82.94 97 SER A N 1
ATOM 749 C CA . SER A 1 97 ? 1.100 3.976 -2.596 1.00 82.94 97 SER A CA 1
ATOM 750 C C . SER A 1 97 ? 1.499 4.148 -4.061 1.00 82.94 97 SER A C 1
ATOM 752 O O . SER A 1 97 ? 0.806 4.843 -4.797 1.00 82.94 97 SER A O 1
ATOM 754 N N . SER A 1 98 ? 2.543 3.447 -4.511 1.00 80.88 98 SER A N 1
ATOM 755 C CA . SER A 1 98 ? 3.002 3.479 -5.903 1.00 80.88 98 SER A CA 1
ATOM 756 C C . SER A 1 98 ? 1.946 2.913 -6.849 1.00 80.88 98 SER A C 1
ATOM 758 O O . SER A 1 98 ? 1.706 3.480 -7.905 1.00 80.88 98 SER A O 1
ATOM 760 N N . SER A 1 99 ? 1.253 1.838 -6.469 1.00 78.19 99 SER A N 1
ATOM 761 C CA . SER A 1 99 ? 0.175 1.274 -7.293 1.00 78.19 99 SER A CA 1
ATOM 762 C C . SER A 1 99 ? -1.001 2.243 -7.449 1.00 78.19 99 SER A C 1
ATOM 764 O O . SER A 1 99 ? -1.551 2.382 -8.538 1.00 78.19 99 SER A O 1
ATOM 766 N N . LEU A 1 100 ? -1.382 2.933 -6.367 1.00 78.25 100 LEU A N 1
ATOM 767 C CA . LEU A 1 100 ? -2.484 3.899 -6.384 1.00 78.25 100 LEU A CA 1
ATOM 768 C C . LEU A 1 100 ? -2.117 5.211 -7.092 1.00 78.25 100 LEU A C 1
ATOM 770 O O . LEU A 1 100 ? -2.996 5.821 -7.694 1.00 78.25 100 LEU A O 1
ATOM 774 N N . ALA A 1 101 ? -0.848 5.624 -7.028 1.00 77.94 101 ALA A N 1
ATOM 775 C CA . ALA A 1 101 ? -0.324 6.804 -7.712 1.00 77.94 101 ALA A CA 1
ATOM 776 C C . ALA A 1 101 ? -0.155 6.562 -9.217 1.00 77.94 101 ALA A C 1
ATOM 778 O O . ALA A 1 101 ? -0.648 7.324 -10.043 1.00 77.94 101 ALA A O 1
ATOM 779 N N . LEU A 1 102 ? 0.511 5.467 -9.584 1.00 71.25 102 LEU A N 1
ATOM 780 C CA . LEU A 1 102 ? 0.912 5.215 -10.965 1.00 71.25 102 LEU A CA 1
ATOM 781 C C . LEU A 1 102 ? -0.237 4.702 -11.848 1.00 71.25 102 LEU A C 1
ATOM 783 O O . LEU A 1 102 ? -0.095 4.667 -13.067 1.00 71.25 102 LEU A O 1
ATOM 787 N N . GLY A 1 103 ? -1.391 4.350 -11.270 1.00 65.88 103 GLY A N 1
ATOM 788 C CA . GLY A 1 103 ? -2.596 4.032 -12.041 1.00 65.88 103 GLY A CA 1
ATOM 789 C C . GLY A 1 103 ? -3.075 5.191 -12.930 1.00 65.88 103 GLY A C 1
ATOM 790 O O . GLY A 1 103 ? -3.616 4.944 -14.006 1.00 65.88 103 GLY A O 1
ATOM 791 N N . GLY A 1 104 ? -2.827 6.447 -12.530 1.00 67.38 104 GLY A N 1
ATOM 792 C CA . GLY A 1 104 ? -3.131 7.633 -13.346 1.00 67.38 104 GLY A CA 1
ATOM 793 C C . GLY A 1 104 ? -2.301 7.710 -14.631 1.00 67.38 104 GLY A C 1
ATOM 794 O O . GLY A 1 104 ? -2.819 8.085 -15.685 1.00 67.38 104 GLY A O 1
ATOM 795 N N . LEU A 1 105 ? -1.060 7.213 -14.587 1.00 70.94 105 LEU A N 1
ATOM 796 C CA . LEU A 1 105 ? -0.148 7.230 -15.731 1.00 70.94 105 LEU A CA 1
ATOM 797 C C . LEU A 1 105 ? -0.640 6.375 -16.901 1.00 70.94 105 LEU A C 1
ATOM 799 O O . LEU A 1 105 ? -0.219 6.597 -18.038 1.00 70.94 105 LEU A O 1
ATOM 803 N N . GLU A 1 106 ? -1.536 5.407 -16.666 1.00 68.88 106 GLU A N 1
ATOM 804 C CA . GLU A 1 106 ? -2.166 4.680 -17.768 1.00 68.88 106 GLU A CA 1
ATOM 805 C C . GLU A 1 106 ? -2.995 5.609 -18.656 1.00 68.88 106 GLU A C 1
ATOM 807 O O . GLU A 1 106 ? -2.947 5.506 -19.884 1.00 68.88 106 GLU A O 1
ATOM 812 N N . VAL A 1 107 ? -3.734 6.528 -18.034 1.00 71.50 107 VAL A N 1
ATOM 813 C CA . VAL A 1 107 ? -4.573 7.501 -18.733 1.00 71.50 107 VAL A CA 1
ATOM 814 C C . VAL A 1 107 ? -3.694 8.492 -19.486 1.00 71.50 107 VAL A C 1
ATOM 816 O O . VAL A 1 107 ? -3.928 8.720 -20.671 1.00 71.50 107 VAL A O 1
ATOM 819 N N . GLU A 1 108 ? -2.646 9.017 -18.852 1.00 72.62 108 GLU A N 1
ATOM 820 C CA . GLU A 1 108 ? -1.692 9.932 -19.495 1.00 72.62 108 GLU A CA 1
ATOM 821 C C . GLU A 1 108 ? -0.958 9.282 -20.669 1.00 72.62 108 GLU A C 1
ATOM 823 O O . GLU A 1 108 ? -0.897 9.853 -21.758 1.00 72.62 108 GLU A O 1
ATOM 828 N N . THR A 1 109 ? -0.463 8.053 -20.492 1.00 72.75 109 THR A N 1
ATOM 829 C CA . THR A 1 109 ? 0.210 7.300 -21.561 1.00 72.75 109 THR A CA 1
ATOM 830 C C . THR A 1 109 ? -0.747 7.041 -22.723 1.00 72.75 109 THR A C 1
ATOM 832 O O . THR A 1 109 ? -0.378 7.216 -23.884 1.00 72.75 109 THR A O 1
ATOM 835 N N . ALA A 1 110 ? -1.992 6.643 -22.438 1.00 72.12 110 ALA A N 1
ATOM 836 C CA . ALA A 1 110 ? -3.001 6.432 -23.470 1.00 72.12 110 ALA A CA 1
ATOM 837 C C . ALA A 1 110 ? -3.332 7.737 -24.210 1.00 72.12 110 ALA A C 1
ATOM 839 O O . ALA A 1 110 ? -3.393 7.737 -25.440 1.00 72.12 110 ALA A O 1
ATOM 840 N N . LEU A 1 111 ? -3.499 8.847 -23.485 1.00 72.38 111 LEU A N 1
ATOM 841 C CA . LEU A 1 111 ? -3.739 10.168 -24.062 1.00 72.38 111 LEU A CA 1
ATOM 842 C C . LEU A 1 111 ? -2.594 10.615 -24.962 1.00 72.38 111 LEU A C 1
ATOM 844 O O . LEU A 1 111 ? -2.854 11.042 -26.085 1.00 72.38 111 LEU A O 1
ATOM 848 N N . TYR A 1 112 ? -1.350 10.463 -24.509 1.00 74.06 112 TYR A N 1
ATOM 849 C CA . TYR A 1 112 ? -0.168 10.747 -25.312 1.00 74.06 112 TYR A CA 1
ATOM 850 C C . TYR A 1 112 ? -0.183 9.939 -26.617 1.00 74.06 112 TYR A C 1
ATOM 852 O O . TYR A 1 112 ? -0.119 10.507 -27.705 1.00 74.06 112 TYR A O 1
ATOM 860 N N . LEU A 1 113 ? -0.383 8.618 -26.537 1.00 73.06 113 LEU A N 1
ATOM 861 C CA . LEU A 1 113 ? -0.448 7.757 -27.722 1.00 73.06 113 LEU A CA 1
ATOM 862 C C . LEU A 1 113 ? -1.587 8.151 -28.674 1.00 73.06 113 LEU A C 1
ATOM 864 O O . LEU A 1 113 ? -1.404 8.120 -29.892 1.00 73.06 113 LEU A O 1
ATOM 868 N N . ILE A 1 114 ? -2.755 8.531 -28.152 1.00 74.69 114 ILE A N 1
ATOM 869 C CA . ILE A 1 114 ? -3.880 9.009 -28.965 1.00 74.69 114 ILE A CA 1
ATOM 870 C C . ILE A 1 114 ? -3.525 10.326 -29.655 1.00 74.69 114 ILE A C 1
ATOM 872 O O . ILE A 1 114 ? -3.789 10.469 -30.846 1.00 74.69 114 ILE A O 1
ATOM 876 N N . GLN A 1 115 ? -2.933 11.282 -28.940 1.00 73.44 115 GLN A N 1
ATOM 877 C CA . GLN A 1 115 ? -2.546 12.570 -29.512 1.00 73.44 115 GLN A CA 1
ATOM 878 C C . GLN A 1 115 ? -1.515 12.399 -30.631 1.00 73.44 115 GLN A C 1
ATOM 880 O O . GLN A 1 115 ? -1.688 12.977 -31.703 1.00 73.44 115 GLN A O 1
ATOM 885 N N . GLU A 1 116 ? -0.508 11.552 -30.420 1.00 74.19 116 GLU A N 1
ATOM 886 C CA . GLU A 1 116 ? 0.533 11.258 -31.410 1.00 74.19 116 GLU A CA 1
ATOM 887 C C . GLU A 1 116 ? -0.019 10.551 -32.660 1.00 74.19 116 GLU A C 1
ATOM 889 O O . GLU A 1 116 ? 0.361 10.875 -33.783 1.00 74.19 116 GLU A O 1
ATOM 894 N N . ASN A 1 117 ? -0.943 9.595 -32.499 1.00 75.19 117 ASN A N 1
ATOM 895 C CA . ASN A 1 117 ? -1.407 8.757 -33.615 1.00 75.19 117 ASN A CA 1
ATOM 896 C C . ASN A 1 117 ? -2.692 9.259 -34.294 1.00 75.19 117 ASN A C 1
ATOM 898 O O . ASN A 1 117 ? -2.900 9.009 -35.481 1.00 75.19 117 ASN A O 1
ATOM 902 N N . ALA A 1 118 ? -3.576 9.929 -33.554 1.00 79.31 118 ALA A N 1
ATOM 903 C CA . ALA A 1 118 ? -4.899 10.365 -34.013 1.00 79.31 118 ALA A CA 1
ATOM 904 C C . ALA A 1 118 ? -5.099 11.892 -33.949 1.00 79.31 118 ALA A C 1
ATOM 906 O O . ALA A 1 118 ? -6.134 12.399 -34.390 1.00 79.31 118 ALA A O 1
ATOM 907 N N . GLY A 1 119 ? -4.108 12.632 -33.447 1.00 74.69 119 GLY A N 1
ATOM 908 C CA . GLY A 1 119 ? -4.122 14.086 -33.350 1.00 74.69 119 GLY A CA 1
ATOM 909 C C . GLY A 1 119 ? -4.812 14.623 -32.086 1.00 74.69 119 GLY A C 1
ATOM 910 O O . GLY A 1 119 ? -5.571 13.920 -31.412 1.00 74.69 119 GLY A O 1
ATOM 911 N N . PRO A 1 120 ? -4.604 15.913 -31.766 1.00 72.06 120 PRO A N 1
ATOM 912 C CA . PRO A 1 120 ? -5.036 16.520 -30.501 1.00 72.06 120 PRO A CA 1
ATOM 913 C C . PRO A 1 120 ? -6.560 16.535 -30.303 1.00 72.06 120 PRO A C 1
ATOM 915 O O . PRO A 1 120 ? -7.040 16.441 -29.175 1.00 72.06 120 PRO A O 1
ATOM 918 N N . PHE A 1 121 ? -7.336 16.598 -31.391 1.00 72.69 121 PHE A N 1
ATOM 919 C CA . PHE A 1 121 ? -8.800 16.559 -31.326 1.00 72.69 121 PHE A CA 1
ATOM 920 C C . PHE A 1 121 ? -9.325 15.224 -30.778 1.00 72.69 121 PHE A C 1
ATOM 922 O O . PHE A 1 121 ? -10.269 15.214 -29.991 1.00 72.69 121 PHE A O 1
ATOM 929 N N . ALA A 1 122 ? -8.706 14.102 -31.160 1.00 71.94 122 ALA A N 1
ATOM 930 C CA . ALA A 1 122 ? -9.111 12.783 -30.685 1.00 71.94 122 ALA A CA 1
ATOM 931 C C . ALA A 1 122 ? -8.868 12.623 -29.174 1.00 71.94 122 ALA A C 1
ATOM 933 O O . ALA A 1 122 ? -9.712 12.061 -28.480 1.00 71.94 122 ALA A O 1
ATOM 934 N N . GLY A 1 123 ? -7.763 13.171 -28.655 1.00 68.19 123 GLY A N 1
ATOM 935 C CA . GLY A 1 123 ? -7.473 13.180 -27.217 1.00 68.19 123 GLY A CA 1
ATOM 936 C C . GLY A 1 123 ? -8.503 13.983 -26.416 1.00 68.19 123 GLY A C 1
ATOM 937 O O . GLY A 1 123 ? -9.095 13.457 -25.477 1.00 68.19 123 GLY A O 1
ATOM 938 N N . ALA A 1 124 ? -8.783 15.222 -26.840 1.00 69.62 124 ALA A N 1
ATOM 939 C CA . ALA A 1 124 ? -9.753 16.100 -26.174 1.00 69.62 124 ALA A CA 1
ATOM 940 C C . ALA A 1 124 ? -11.197 15.562 -26.215 1.00 69.62 124 ALA A C 1
ATOM 942 O O . ALA A 1 124 ? -11.994 15.848 -25.324 1.00 69.62 124 ALA A O 1
ATOM 943 N N . LEU A 1 125 ? -11.545 14.777 -27.241 1.00 72.69 125 LEU A N 1
ATOM 944 C CA . LEU A 1 125 ? -12.841 14.104 -27.325 1.00 72.69 125 LEU A CA 1
ATOM 945 C C . LEU A 1 125 ? -12.974 12.957 -26.308 1.00 72.69 125 LEU A C 1
ATOM 947 O O . LEU A 1 125 ? -14.074 12.706 -25.821 1.00 72.69 125 LEU A O 1
ATOM 951 N N . LEU A 1 126 ? -11.880 12.244 -26.016 1.00 70.94 126 LEU A N 1
ATOM 952 C CA . LEU A 1 126 ? -11.888 11.054 -25.158 1.00 70.94 126 LEU A CA 1
ATOM 953 C C . LEU A 1 126 ? -11.776 11.382 -23.663 1.00 70.94 126 LEU A C 1
ATOM 955 O O . LEU A 1 126 ? -12.392 10.686 -22.859 1.00 70.94 126 LEU A O 1
ATOM 959 N N . LEU A 1 127 ? -11.058 12.445 -23.294 1.00 68.69 127 LEU A N 1
ATOM 960 C CA . LEU A 1 127 ? -11.064 13.014 -21.942 1.00 68.69 127 LEU A CA 1
ATOM 961 C C . LEU A 1 127 ? -11.282 14.533 -22.019 1.00 68.69 127 LEU A C 1
ATOM 963 O O . LEU A 1 127 ? -10.312 15.289 -22.096 1.00 68.69 127 LEU A O 1
ATOM 967 N N . PRO A 1 128 ? -12.545 14.996 -22.029 1.00 67.75 128 PRO A N 1
ATOM 968 C CA . PRO A 1 128 ? -12.840 16.421 -21.967 1.00 67.75 128 PRO A CA 1
ATOM 969 C C . PRO A 1 128 ? -12.440 17.003 -20.604 1.00 67.75 128 PRO A C 1
ATOM 971 O O . PRO A 1 128 ? -12.414 16.293 -19.597 1.00 67.75 128 PRO A O 1
ATOM 974 N N . GLU A 1 129 ? -12.176 18.311 -20.562 1.00 68.31 129 GLU A N 1
ATOM 975 C CA . GLU A 1 129 ? -11.923 19.021 -19.304 1.00 68.31 129 GLU A CA 1
ATOM 976 C C . GLU A 1 129 ? -13.062 18.803 -18.298 1.00 68.31 129 GLU A C 1
ATOM 978 O O . GLU A 1 129 ? -14.244 18.746 -18.661 1.00 68.31 129 GLU A O 1
ATOM 983 N N . TYR A 1 130 ? -12.707 18.718 -17.013 1.00 67.19 130 TYR A N 1
ATOM 984 C CA . TYR A 1 130 ? -13.699 18.634 -15.949 1.00 67.19 130 TYR A CA 1
ATOM 985 C C . TYR A 1 130 ? -14.594 19.884 -15.994 1.00 67.19 130 TYR A C 1
ATOM 987 O O . TYR A 1 130 ? -14.080 21.004 -15.975 1.00 67.19 130 TYR A O 1
ATOM 995 N N . PRO A 1 131 ? -15.931 19.754 -16.055 1.00 70.62 131 PRO A N 1
ATOM 996 C CA . PRO A 1 131 ? -16.796 20.894 -16.319 1.00 70.62 131 PRO A CA 1
ATOM 997 C C . PRO A 1 131 ? -17.071 21.670 -15.019 1.00 70.62 131 PRO A C 1
ATOM 999 O O . PRO A 1 131 ? -18.178 21.658 -14.472 1.00 70.62 131 PRO A O 1
ATOM 1002 N N . TYR A 1 132 ? -16.050 22.385 -14.538 1.00 70.12 132 TYR A N 1
ATOM 1003 C CA . TYR A 1 132 ? -16.050 23.155 -13.285 1.00 70.12 132 TYR A CA 1
ATOM 1004 C C . TYR A 1 132 ? -17.215 24.154 -13.167 1.00 70.12 132 TYR A C 1
ATOM 1006 O O . TYR A 1 132 ? -17.638 24.488 -12.065 1.00 70.12 132 TYR A O 1
ATOM 1014 N N . GLY A 1 133 ? -17.771 24.614 -14.295 1.00 70.88 133 GLY A N 1
ATOM 1015 C CA . GLY A 1 133 ? -18.923 25.523 -14.319 1.00 70.88 133 GLY A CA 1
ATOM 1016 C C . GLY A 1 133 ? -20.262 24.892 -13.912 1.00 70.88 133 GLY A C 1
ATOM 1017 O O . GLY A 1 133 ? -21.202 25.623 -13.610 1.00 70.88 133 GLY A O 1
ATOM 1018 N N . ILE A 1 134 ? -20.373 23.559 -13.906 1.00 78.25 134 ILE A N 1
ATOM 1019 C CA . ILE A 1 134 ? -21.614 22.830 -13.569 1.00 78.25 134 ILE A CA 1
ATOM 1020 C C . ILE A 1 134 ? -21.412 21.736 -12.515 1.00 78.25 134 ILE A C 1
ATOM 1022 O O . ILE A 1 134 ? -22.389 21.253 -11.939 1.00 78.25 134 ILE A O 1
ATOM 1026 N N . HIS A 1 135 ? -20.165 21.352 -12.240 1.00 72.25 135 HIS A N 1
ATOM 1027 C CA . HIS A 1 135 ? -19.818 20.413 -11.183 1.00 72.25 135 HIS A CA 1
ATOM 1028 C C . HIS A 1 135 ? -18.971 21.117 -10.118 1.00 72.25 135 HIS A C 1
ATOM 1030 O O . HIS A 1 135 ? -17.809 21.436 -10.376 1.00 72.25 135 HIS A O 1
ATOM 1036 N N . PRO A 1 136 ? -19.545 21.397 -8.931 1.00 66.12 136 PRO A N 1
ATOM 1037 C CA . PRO A 1 136 ? -18.817 22.060 -7.863 1.00 66.12 136 PRO A CA 1
ATOM 1038 C C . PRO A 1 136 ? -17.706 21.149 -7.334 1.00 66.12 136 PRO A C 1
ATOM 1040 O O . PRO A 1 136 ? -17.911 19.956 -7.115 1.00 66.12 136 PRO A O 1
ATOM 1043 N N . VAL A 1 137 ? -16.545 21.741 -7.084 1.00 64.31 137 VAL A N 1
ATOM 1044 C CA . VAL A 1 137 ? -15.381 21.097 -6.469 1.00 64.31 137 VAL A CA 1
ATOM 1045 C C . VAL A 1 137 ? -15.129 21.694 -5.086 1.00 64.31 137 VAL A C 1
ATOM 1047 O O . VAL A 1 137 ? -15.519 22.824 -4.804 1.00 64.31 137 VAL A O 1
ATOM 1050 N N . ILE A 1 138 ? -14.498 20.919 -4.200 1.00 58.16 138 ILE A N 1
ATOM 1051 C CA . ILE A 1 138 ? -14.185 21.352 -2.825 1.00 58.16 138 ILE A CA 1
ATOM 1052 C C . ILE A 1 138 ? -13.040 22.390 -2.814 1.00 58.16 138 ILE A C 1
ATOM 1054 O O . ILE A 1 138 ? -12.951 23.190 -1.886 1.00 58.16 138 ILE A O 1
ATOM 1058 N N . ALA A 1 139 ? -12.191 22.398 -3.848 1.00 54.12 139 ALA A N 1
ATOM 1059 C CA . ALA A 1 139 ? -11.090 23.344 -4.036 1.00 54.12 139 ALA A CA 1
ATOM 1060 C C . ALA A 1 139 ? -11.363 24.287 -5.221 1.00 54.12 139 ALA A C 1
ATOM 1062 O O . ALA A 1 139 ? -11.925 23.857 -6.222 1.00 54.12 139 ALA A O 1
ATOM 1063 N N . GLU A 1 140 ? -10.944 25.551 -5.130 1.00 54.06 140 GLU A N 1
ATOM 1064 C CA . GLU A 1 140 ? -11.062 26.536 -6.218 1.00 54.06 140 GLU A CA 1
ATOM 1065 C C . GLU A 1 140 ? -10.278 26.074 -7.474 1.00 54.06 140 GLU A C 1
ATOM 1067 O O . GLU A 1 140 ? -9.078 25.800 -7.370 1.00 54.06 140 GLU A O 1
ATOM 1072 N N . PRO A 1 141 ? -10.904 25.989 -8.665 1.00 52.38 141 PRO A N 1
ATOM 1073 C CA . PRO A 1 141 ? -10.204 25.676 -9.914 1.00 52.38 141 PRO A CA 1
ATOM 1074 C C . PRO A 1 141 ? -9.290 26.840 -10.329 1.00 52.38 141 PRO A C 1
ATOM 1076 O O . PRO A 1 141 ? -9.766 27.971 -10.410 1.00 52.38 141 PRO A O 1
ATOM 1079 N N . GLY A 1 142 ? -8.009 26.599 -10.653 1.00 50.38 142 GLY A N 1
ATOM 1080 C CA . GLY A 1 142 ? -7.198 27.672 -11.258 1.00 50.38 142 GLY A CA 1
ATOM 1081 C C . GLY A 1 142 ? -5.673 27.654 -11.141 1.00 50.38 142 GLY A C 1
ATOM 1082 O O . GLY A 1 142 ? -5.051 28.607 -11.603 1.00 50.38 142 GLY A O 1
ATOM 1083 N N . ALA A 1 143 ? -5.025 26.622 -10.599 1.00 43.06 143 ALA A N 1
ATOM 1084 C CA . ALA A 1 143 ? -3.575 26.473 -10.774 1.00 43.06 143 ALA A CA 1
ATOM 1085 C C . ALA A 1 143 ? -3.272 25.855 -12.154 1.00 43.06 143 ALA A C 1
ATOM 1087 O O . ALA A 1 143 ? -2.813 24.725 -12.255 1.00 43.06 143 ALA A O 1
ATOM 1088 N N . THR A 1 144 ? -3.600 26.553 -13.242 1.00 42.81 144 THR A N 1
ATOM 1089 C CA . THR A 1 144 ? -3.262 26.091 -14.594 1.00 42.81 144 THR A CA 1
ATOM 1090 C C . THR A 1 144 ? -1.774 26.296 -14.857 1.00 42.81 144 THR A C 1
ATOM 1092 O O . THR A 1 144 ? -1.317 27.435 -14.984 1.00 42.81 144 THR A O 1
ATOM 1095 N N . LEU A 1 145 ? -1.029 25.200 -15.011 1.00 35.50 145 LEU A N 1
ATOM 1096 C CA . LEU A 1 145 ? 0.150 25.187 -15.870 1.00 35.50 145 LEU A CA 1
ATOM 1097 C C . LEU A 1 145 ? -0.366 25.389 -17.299 1.00 35.50 145 LEU A C 1
ATOM 1099 O O . LEU A 1 145 ? -1.107 24.558 -17.819 1.00 35.50 145 LEU A O 1
ATOM 1103 N N . SER A 1 146 ? -0.063 26.536 -17.907 1.00 30.03 146 SER A N 1
ATOM 1104 C CA . SER A 1 146 ? -0.388 26.779 -19.314 1.00 30.03 146 SER A CA 1
ATOM 1105 C C . SER A 1 146 ? 0.135 25.618 -20.164 1.00 30.03 146 SER A C 1
ATOM 1107 O O . SER A 1 146 ? 1.322 25.306 -20.047 1.00 30.03 146 SER A O 1
ATOM 1109 N N . PRO A 1 147 ? -0.674 25.020 -21.057 1.00 37.66 147 PRO A N 1
ATOM 1110 C CA . PRO A 1 147 ? -0.158 24.080 -22.033 1.00 37.66 147 PRO A CA 1
ATOM 1111 C C . PRO A 1 147 ? 0.707 24.881 -23.006 1.00 37.66 147 PRO A C 1
ATOM 1113 O O . PRO A 1 147 ? 0.215 25.532 -23.931 1.00 37.66 147 PRO A O 1
ATOM 1116 N N . THR A 1 148 ? 2.016 24.912 -22.768 1.00 34.00 148 THR A N 1
ATOM 1117 C CA . THR A 1 148 ? 2.959 25.386 -23.773 1.00 34.00 148 THR A CA 1
ATOM 1118 C C . THR A 1 148 ? 2.812 24.496 -25.000 1.00 34.00 148 THR A C 1
ATOM 1120 O O . THR A 1 148 ? 2.708 23.270 -24.914 1.00 34.00 148 THR A O 1
ATOM 1123 N N . ALA A 1 149 ? 2.719 25.154 -26.155 1.00 34.50 149 ALA A N 1
ATOM 1124 C CA . ALA A 1 149 ? 2.507 24.533 -27.449 1.00 34.50 149 ALA A CA 1
ATOM 1125 C C . ALA A 1 149 ? 3.475 23.359 -27.648 1.00 34.50 149 ALA A C 1
ATOM 1127 O O . ALA A 1 149 ? 4.686 23.557 -27.753 1.00 34.50 149 ALA A O 1
ATOM 1128 N N . HIS A 1 150 ? 2.930 22.145 -27.695 1.00 39.41 150 HIS A N 1
ATOM 1129 C CA . HIS A 1 150 ? 3.698 20.963 -28.043 1.00 39.41 150 HIS A CA 1
ATOM 1130 C C . HIS A 1 150 ? 4.072 21.077 -29.524 1.00 39.41 150 HIS A C 1
ATOM 1132 O O . HIS A 1 150 ? 3.210 21.103 -30.405 1.00 39.41 150 HIS A O 1
ATOM 1138 N N . GLN A 1 151 ? 5.369 21.210 -29.797 1.00 36.06 151 GLN A N 1
ATOM 1139 C CA . GLN A 1 151 ? 5.907 20.898 -31.117 1.00 36.06 151 GLN A CA 1
ATOM 1140 C C . GLN A 1 151 ? 5.596 19.418 -31.396 1.00 36.06 151 GLN A C 1
ATOM 1142 O O . GLN A 1 151 ? 5.755 18.612 -30.479 1.00 36.06 151 GLN A O 1
ATOM 1147 N N . PRO A 1 152 ? 5.157 19.040 -32.610 1.00 38.69 152 PRO A N 1
ATOM 1148 C CA . PRO A 1 152 ? 4.998 17.634 -32.952 1.00 38.69 152 PRO A CA 1
ATOM 1149 C C . PRO A 1 152 ? 6.365 16.960 -32.839 1.00 38.69 152 PRO A C 1
ATOM 1151 O O . PRO A 1 152 ? 7.316 17.320 -33.538 1.00 38.69 152 PRO A O 1
ATOM 1154 N N . LEU A 1 153 ? 6.465 16.035 -31.895 1.00 44.41 153 LEU A N 1
ATOM 1155 C CA . LEU A 1 153 ? 7.674 15.277 -31.636 1.00 44.41 153 LEU A CA 1
ATOM 1156 C C . LEU A 1 153 ? 7.748 14.103 -32.624 1.00 44.41 153 LEU A C 1
ATOM 1158 O O . LEU A 1 153 ? 6.729 13.665 -33.160 1.00 44.41 153 LEU A O 1
ATOM 1162 N N . PRO A 1 154 ? 8.952 13.608 -32.945 1.00 41.53 154 PRO A N 1
ATOM 1163 C CA . PRO A 1 154 ? 9.085 12.414 -33.765 1.00 41.53 154 PRO A CA 1
ATOM 1164 C C . PRO A 1 154 ? 8.458 11.216 -33.043 1.00 41.53 154 PRO A C 1
ATOM 1166 O O . PRO A 1 154 ? 8.627 11.064 -31.835 1.00 41.53 154 PRO A O 1
ATOM 1169 N N . ALA A 1 155 ? 7.767 10.362 -33.804 1.00 44.88 155 ALA A N 1
ATOM 1170 C CA . ALA A 1 155 ? 7.074 9.182 -33.298 1.00 44.88 155 ALA A CA 1
ATOM 1171 C C . ALA A 1 155 ? 7.981 8.357 -32.370 1.00 44.88 155 ALA A C 1
ATOM 1173 O O . ALA A 1 155 ? 8.955 7.743 -32.818 1.00 44.88 155 ALA A O 1
ATOM 1174 N N . ALA A 1 156 ? 7.666 8.349 -31.074 1.00 42.31 156 ALA A N 1
ATOM 1175 C CA . ALA A 1 156 ? 8.326 7.466 -30.130 1.00 42.31 156 ALA A CA 1
ATOM 1176 C C . ALA A 1 156 ? 7.948 6.008 -30.463 1.00 42.31 156 ALA A C 1
ATOM 1178 O O . ALA A 1 156 ? 6.796 5.734 -30.818 1.00 42.31 156 ALA A O 1
ATOM 1179 N N . PRO A 1 157 ? 8.886 5.048 -30.375 1.00 46.28 157 PRO A N 1
ATOM 1180 C CA . PRO A 1 157 ? 8.555 3.640 -30.547 1.00 46.28 157 PRO A CA 1
ATOM 1181 C C . PRO A 1 157 ? 7.526 3.203 -29.492 1.00 46.28 157 PRO A C 1
ATOM 1183 O O . PRO A 1 157 ? 7.405 3.817 -28.434 1.00 46.28 157 PRO A O 1
ATOM 1186 N N . LEU A 1 158 ? 6.801 2.121 -29.794 1.00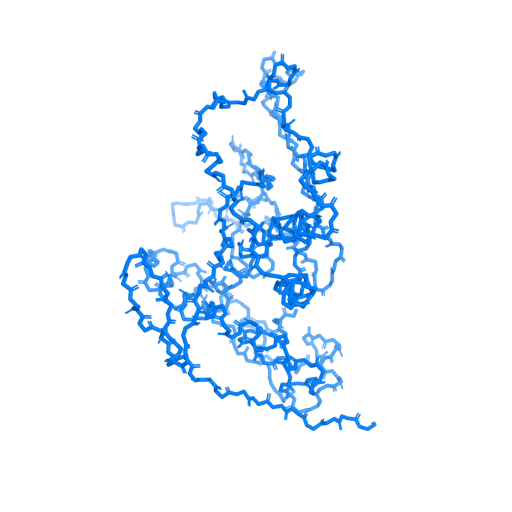 47.38 158 LEU A N 1
ATOM 1187 C CA . LEU A 1 158 ? 5.680 1.505 -29.058 1.00 47.38 158 LEU A CA 1
ATOM 1188 C C . LEU A 1 158 ? 5.977 1.052 -27.601 1.00 47.38 158 LEU A C 1
ATOM 1190 O O . LEU A 1 158 ? 5.288 0.182 -27.074 1.00 47.38 158 LEU A O 1
ATOM 1194 N N . ASN A 1 159 ? 6.946 1.656 -26.914 1.00 56.62 159 ASN A N 1
ATOM 1195 C CA . ASN A 1 159 ? 7.301 1.400 -25.517 1.00 56.62 159 ASN A CA 1
ATOM 1196 C C . ASN A 1 159 ? 6.154 1.741 -24.546 1.00 56.62 159 ASN A C 1
ATOM 1198 O O . ASN A 1 159 ? 6.104 1.214 -23.440 1.00 56.62 159 ASN A O 1
ATOM 1202 N N . GLY A 1 160 ? 5.199 2.590 -24.950 1.00 53.41 160 GLY A N 1
ATOM 1203 C CA . GLY A 1 160 ? 4.050 2.955 -24.114 1.00 53.41 160 GLY A CA 1
ATOM 1204 C C . GLY A 1 160 ? 3.147 1.769 -23.749 1.00 53.41 160 GLY A C 1
ATOM 1205 O O . GLY A 1 160 ? 2.635 1.717 -22.637 1.00 53.41 160 GLY A O 1
ATOM 1206 N N . LEU A 1 161 ? 2.988 0.778 -24.637 1.00 57.91 161 LEU A N 1
ATOM 1207 C CA . LEU A 1 161 ? 2.184 -0.421 -24.345 1.00 57.91 161 LEU A CA 1
ATOM 1208 C C . LEU A 1 161 ? 2.855 -1.332 -23.306 1.00 57.91 161 LEU A C 1
ATOM 1210 O O . LEU A 1 161 ? 2.166 -1.918 -22.472 1.00 57.91 161 LEU A O 1
ATOM 1214 N N . GLU A 1 162 ? 4.186 -1.421 -23.325 1.00 63.41 162 GLU A N 1
ATOM 1215 C CA . GLU A 1 162 ? 4.958 -2.135 -22.302 1.00 63.41 162 GLU A CA 1
ATOM 1216 C C . GLU A 1 162 ? 4.891 -1.402 -20.957 1.00 63.41 162 GLU A C 1
ATOM 1218 O O . GLU A 1 162 ? 4.671 -2.035 -19.927 1.00 63.41 162 GLU A O 1
ATOM 1223 N N . THR A 1 163 ? 4.978 -0.066 -20.957 1.00 60.62 163 THR A N 1
ATOM 1224 C CA . THR A 1 163 ? 4.743 0.756 -19.759 1.00 60.62 163 THR A CA 1
ATOM 1225 C C . THR A 1 163 ? 3.357 0.492 -19.170 1.00 60.62 163 THR A C 1
ATOM 1227 O O . THR A 1 163 ? 3.255 0.207 -17.980 1.00 60.62 163 THR A O 1
ATOM 1230 N N . LEU A 1 164 ? 2.300 0.488 -19.991 1.00 61.09 164 LEU A N 1
ATOM 1231 C CA . LEU A 1 164 ? 0.934 0.171 -19.551 1.00 61.09 164 LEU A CA 1
ATOM 1232 C C . LEU A 1 164 ? 0.822 -1.236 -18.944 1.00 61.09 164 LEU A C 1
ATOM 1234 O O . LEU A 1 164 ? 0.191 -1.416 -17.904 1.00 61.09 164 LEU A O 1
ATOM 1238 N N . ALA A 1 165 ? 1.441 -2.241 -19.565 1.00 63.75 165 ALA A N 1
ATOM 1239 C CA . ALA A 1 165 ? 1.451 -3.604 -19.035 1.00 63.75 165 ALA A CA 1
ATOM 1240 C C . ALA A 1 165 ? 2.193 -3.694 -17.687 1.00 63.75 165 ALA A C 1
ATOM 1242 O O . ALA A 1 165 ? 1.715 -4.347 -16.756 1.00 63.75 165 ALA A O 1
ATOM 1243 N N . ASN A 1 166 ? 3.321 -2.995 -17.558 1.00 65.38 166 ASN A N 1
ATOM 1244 C CA . ASN A 1 166 ? 4.117 -2.955 -16.334 1.00 65.38 166 ASN A CA 1
ATOM 1245 C C . ASN A 1 166 ? 3.399 -2.221 -15.193 1.00 65.38 166 ASN A C 1
ATOM 1247 O O . ASN A 1 166 ? 3.414 -2.705 -14.062 1.00 65.38 166 ASN A O 1
ATOM 1251 N N . LEU A 1 167 ? 2.701 -1.119 -15.477 1.00 63.91 167 LEU A N 1
ATOM 1252 C CA . LEU A 1 167 ? 1.883 -0.398 -14.494 1.00 63.91 167 LEU A CA 1
ATOM 1253 C C . LEU A 1 167 ? 0.786 -1.292 -13.906 1.00 63.91 167 L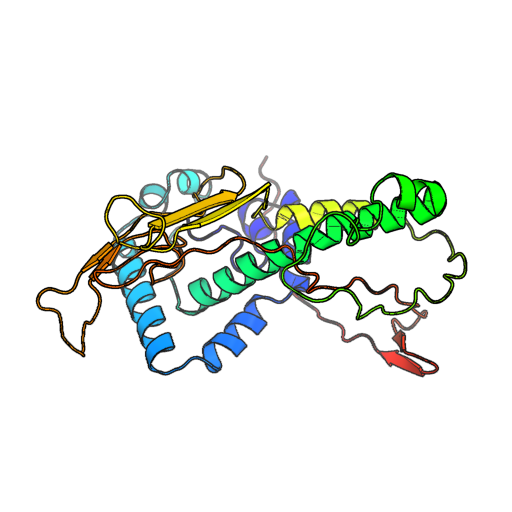EU A C 1
ATOM 1255 O O . LEU A 1 167 ? 0.651 -1.397 -12.687 1.00 63.91 167 LEU A O 1
ATOM 1259 N N . ARG A 1 168 ? 0.083 -2.045 -14.759 1.00 65.88 168 ARG A N 1
ATOM 1260 C CA . ARG A 1 168 ? -0.929 -3.025 -14.321 1.00 65.88 168 ARG A CA 1
ATOM 1261 C C . ARG A 1 168 ? -0.352 -4.143 -13.462 1.00 65.88 168 ARG A C 1
ATOM 1263 O O . ARG A 1 168 ? -1.058 -4.692 -12.616 1.00 65.88 168 ARG A O 1
ATOM 1270 N N . SER A 1 169 ? 0.921 -4.480 -13.662 1.00 63.47 169 SER A N 1
ATOM 1271 C CA . SER A 1 169 ? 1.608 -5.546 -12.924 1.00 63.47 169 SER A CA 1
ATOM 1272 C C . SER A 1 169 ? 1.883 -5.210 -11.450 1.00 63.47 169 SER A C 1
ATOM 1274 O O . SER A 1 169 ? 2.254 -6.107 -10.691 1.00 63.47 169 SER A O 1
ATOM 1276 N N . LEU A 1 170 ? 1.661 -3.957 -11.025 1.00 61.53 170 LEU A N 1
ATOM 1277 C CA . LEU A 1 170 ? 1.764 -3.527 -9.625 1.00 61.53 170 LEU A CA 1
ATOM 1278 C C . LEU A 1 170 ? 0.665 -4.119 -8.719 1.00 61.53 170 LEU A C 1
ATOM 1280 O O . LEU A 1 170 ? 0.798 -4.119 -7.498 1.00 61.53 170 LEU A O 1
ATOM 1284 N N . GLY A 1 171 ? -0.391 -4.698 -9.300 1.00 56.06 171 GLY A N 1
ATOM 1285 C CA . GLY A 1 171 ? -1.296 -5.621 -8.605 1.00 56.06 171 GLY A CA 1
ATOM 1286 C C . GLY A 1 171 ? -2.403 -4.981 -7.761 1.00 56.06 171 GLY A C 1
ATOM 1287 O O . GLY A 1 171 ? -3.319 -5.686 -7.344 1.00 56.06 171 GLY A O 1
ATOM 1288 N N . VAL A 1 172 ? -2.400 -3.664 -7.538 1.00 60.75 172 VAL A N 1
ATOM 1289 C CA . VAL A 1 172 ? -3.553 -2.965 -6.942 1.00 60.75 172 VAL A CA 1
ATOM 1290 C C . VAL A 1 172 ? -4.281 -2.171 -8.014 1.00 60.75 172 VAL A C 1
ATOM 1292 O O . VAL A 1 172 ? -3.881 -1.072 -8.379 1.00 60.75 172 VAL A O 1
ATOM 1295 N N . GLN A 1 173 ? -5.388 -2.730 -8.498 1.00 64.75 173 GLN A N 1
ATOM 1296 C CA . GLN A 1 173 ? -6.295 -2.023 -9.396 1.00 64.75 173 GLN A CA 1
ATOM 1297 C C . GLN A 1 173 ? -7.315 -1.238 -8.573 1.00 64.75 173 GLN A C 1
ATOM 1299 O O . GLN A 1 173 ? -8.206 -1.824 -7.951 1.00 64.75 173 GLN A O 1
ATOM 1304 N N . ALA A 1 174 ? -7.183 0.087 -8.566 1.00 67.19 174 ALA A N 1
ATOM 1305 C CA . ALA A 1 174 ? -8.222 0.969 -8.055 1.00 67.19 174 ALA A CA 1
ATOM 1306 C C . ALA A 1 174 ? -9.378 1.018 -9.063 1.00 67.19 174 ALA A C 1
ATOM 1308 O O . ALA A 1 174 ? -9.188 1.430 -10.203 1.00 67.19 174 ALA A O 1
ATOM 1309 N N . LEU A 1 175 ? -10.568 0.579 -8.649 1.00 68.88 175 LEU A N 1
ATOM 1310 C CA . LEU A 1 175 ? -11.765 0.573 -9.503 1.00 68.88 175 LEU A CA 1
ATOM 1311 C C . LEU A 1 175 ? -12.695 1.751 -9.192 1.00 68.88 175 LEU A C 1
ATOM 1313 O O . LEU A 1 175 ? -13.462 2.187 -10.045 1.00 68.88 175 LEU A O 1
ATOM 1317 N N . GLY A 1 176 ? -12.628 2.254 -7.962 1.00 77.88 176 GLY A N 1
ATOM 1318 C CA . GLY A 1 176 ? -13.452 3.343 -7.456 1.00 77.88 176 GLY A CA 1
ATOM 1319 C C . GLY A 1 176 ? -13.471 3.321 -5.934 1.00 77.88 176 GLY A C 1
ATOM 1320 O O . GLY A 1 176 ? -12.800 2.506 -5.304 1.00 77.88 176 GLY A O 1
ATOM 1321 N N . SER A 1 177 ? -14.199 4.230 -5.305 1.00 85.06 177 SER A N 1
ATOM 1322 C CA . SER A 1 177 ? -14.542 4.150 -3.882 1.00 85.06 177 SER A CA 1
ATOM 1323 C C . SER A 1 177 ? -15.657 5.144 -3.578 1.00 85.06 177 SER A C 1
ATOM 1325 O O . SER A 1 177 ? -15.761 6.172 -4.244 1.00 85.06 177 SER A O 1
ATOM 1327 N N . ASN A 1 178 ? -16.427 4.891 -2.521 1.00 89.50 178 ASN A N 1
ATOM 1328 C CA . ASN A 1 178 ? -17.359 5.864 -1.957 1.00 89.50 178 ASN A CA 1
ATOM 1329 C C . ASN A 1 178 ? -17.031 6.151 -0.484 1.00 89.50 178 ASN A C 1
ATOM 1331 O O . ASN A 1 178 ? -16.626 5.266 0.278 1.00 89.50 178 ASN A O 1
ATOM 1335 N N . ASN A 1 179 ? -17.255 7.387 -0.044 1.00 93.19 179 ASN A N 1
ATOM 1336 C CA . ASN A 1 179 ? -17.334 7.725 1.374 1.00 93.19 179 ASN A CA 1
ATOM 1337 C C . ASN A 1 179 ? -18.348 8.839 1.634 1.00 93.19 179 ASN A C 1
ATOM 1339 O O . ASN A 1 179 ? -18.295 9.905 1.033 1.00 93.19 179 ASN A O 1
ATOM 1343 N N . TRP A 1 180 ? -19.275 8.609 2.558 1.00 94.00 180 TRP A N 1
ATOM 1344 C CA . TRP A 1 180 ? -20.285 9.588 2.950 1.00 94.00 180 TRP A CA 1
ATOM 1345 C C . TRP A 1 180 ? -20.182 9.886 4.441 1.00 94.00 180 TRP A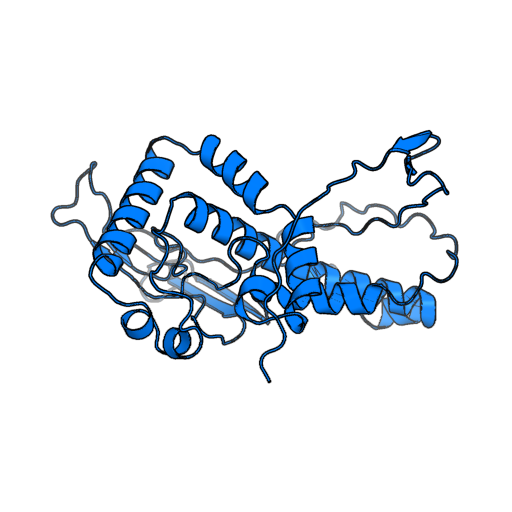 C 1
ATOM 1347 O O . TRP A 1 180 ? -20.053 8.976 5.260 1.00 94.00 180 TRP A O 1
ATOM 1357 N N . VAL A 1 181 ? -20.304 11.168 4.787 1.00 94.44 181 VAL A N 1
ATOM 1358 C CA . VAL A 1 181 ? -20.422 11.636 6.170 1.00 94.44 181 VAL A CA 1
ATOM 1359 C C . VAL A 1 181 ? -21.731 12.399 6.322 1.00 94.44 181 VAL A C 1
ATOM 1361 O O . VAL A 1 181 ? -22.028 13.318 5.558 1.00 94.44 181 VAL A O 1
ATOM 1364 N N . VAL A 1 182 ? -22.513 12.038 7.336 1.00 95.44 182 VAL A N 1
ATOM 1365 C CA . VAL A 1 182 ? -23.742 12.737 7.719 1.00 95.44 182 VAL A CA 1
ATOM 1366 C C . VAL A 1 182 ? -23.530 13.363 9.090 1.00 95.44 182 VAL A C 1
ATOM 1368 O O . VAL A 1 182 ? -23.237 12.664 10.058 1.00 95.44 182 VAL A O 1
ATOM 1371 N N . SER A 1 183 ? -23.691 14.687 9.178 1.00 96.50 183 SER A N 1
ATOM 1372 C CA . SER A 1 183 ? -23.697 15.404 10.460 1.00 96.50 183 SER A CA 1
ATOM 1373 C C . SER A 1 183 ? -24.798 14.867 11.376 1.00 96.50 183 SER A C 1
ATOM 1375 O O . SER A 1 183 ? -25.898 14.570 10.909 1.00 96.50 183 SER A O 1
ATOM 1377 N N . GLY A 1 184 ? -24.549 14.851 12.688 1.00 96.38 184 GLY A N 1
ATOM 1378 C CA . GLY A 1 184 ? -25.559 14.491 13.687 1.00 96.38 184 GLY A CA 1
ATOM 1379 C C . GLY A 1 184 ? -26.833 15.339 13.608 1.00 96.38 184 GLY A C 1
ATOM 1380 O O . GLY A 1 184 ? -27.927 14.830 13.815 1.00 96.38 184 GLY A O 1
ATOM 1381 N N . THR A 1 185 ? -26.736 16.602 13.175 1.00 97.75 185 THR A N 1
ATOM 1382 C CA . THR A 1 185 ? -27.912 17.469 12.950 1.00 97.75 185 THR A CA 1
ATOM 1383 C C . THR A 1 185 ? -28.799 17.025 11.782 1.00 97.75 185 THR A C 1
ATOM 1385 O O . THR A 1 185 ? -29.898 17.548 11.613 1.00 97.75 185 THR A O 1
ATOM 1388 N N . ARG A 1 186 ? -28.327 16.082 10.958 1.00 96.62 186 ARG A N 1
ATOM 1389 C CA . ARG A 1 186 ? -29.035 15.519 9.801 1.00 96.62 186 ARG A CA 1
ATOM 1390 C C . ARG A 1 186 ? -29.326 14.020 9.949 1.00 96.62 186 ARG A C 1
ATOM 1392 O O . ARG A 1 186 ? -29.809 13.421 8.991 1.00 96.62 186 ARG A O 1
ATOM 1399 N N . SER A 1 187 ? -29.048 13.414 11.105 1.00 96.62 187 SER A N 1
ATOM 1400 C CA . SER A 1 187 ? -29.329 12.002 11.380 1.00 96.62 187 SER A CA 1
ATOM 1401 C C . SER A 1 187 ? -30.470 11.852 12.391 1.00 96.62 187 SER A C 1
ATOM 1403 O O . SER A 1 187 ? -30.648 12.677 13.285 1.00 96.62 187 SER A O 1
ATOM 1405 N N . ALA A 1 188 ? -31.252 10.774 12.277 1.00 95.94 188 ALA A N 1
ATOM 1406 C CA . ALA A 1 188 ? -32.361 10.512 13.201 1.00 95.94 188 ALA A CA 1
ATOM 1407 C C . ALA A 1 188 ? -31.890 10.213 14.638 1.00 95.94 188 ALA A C 1
ATOM 1409 O O . ALA A 1 188 ? -32.642 10.419 15.586 1.00 95.94 188 ALA A O 1
ATOM 1410 N N . SER A 1 189 ? -30.655 9.727 14.800 1.00 95.44 189 SER A N 1
ATOM 1411 C CA . SER A 1 189 ? -30.054 9.428 16.103 1.00 95.44 189 SER A CA 1
ATOM 1412 C C . SER A 1 189 ? -29.419 10.647 16.776 1.00 95.44 189 SER A C 1
ATOM 1414 O O . SER A 1 189 ? -29.053 10.563 17.945 1.00 95.44 189 SER A O 1
ATOM 1416 N N . GLY A 1 190 ? -29.228 11.757 16.053 1.00 96.31 190 GLY A N 1
ATOM 1417 C CA . GLY A 1 190 ? -28.442 12.901 16.519 1.00 96.31 190 GLY A CA 1
ATOM 1418 C C . GLY A 1 190 ? -26.921 12.685 16.483 1.00 96.31 190 GLY A C 1
ATOM 1419 O O . GLY A 1 190 ? -26.173 13.627 16.736 1.00 96.31 190 GLY A O 1
ATOM 1420 N N . ALA A 1 191 ? -26.443 11.477 16.154 1.00 95.06 191 ALA A N 1
ATOM 1421 C CA . ALA A 1 191 ? -25.021 11.144 16.049 1.00 95.06 191 ALA A CA 1
ATOM 1422 C C . ALA A 1 191 ? -24.521 11.237 14.600 1.00 95.06 191 ALA A C 1
ATOM 1424 O O . ALA A 1 191 ? -25.281 11.001 13.657 1.00 95.06 191 ALA A O 1
ATOM 1425 N N . ALA A 1 192 ? -23.241 11.562 14.409 1.00 96.00 192 ALA A N 1
ATOM 1426 C CA . ALA A 1 192 ? -22.636 11.533 13.080 1.00 96.00 192 ALA A CA 1
ATOM 1427 C C . ALA A 1 192 ? -22.633 10.102 12.512 1.00 96.00 192 ALA A C 1
ATOM 1429 O O . ALA A 1 192 ? -22.457 9.136 13.253 1.00 96.00 192 ALA A O 1
ATOM 1430 N N . MET A 1 193 ? -22.823 9.970 11.199 1.00 95.88 193 MET A N 1
ATOM 1431 C CA . MET A 1 193 ? -22.758 8.683 10.498 1.00 95.88 193 MET A CA 1
ATOM 1432 C C . MET A 1 193 ? -21.665 8.733 9.436 1.00 95.88 193 MET A C 1
ATOM 1434 O O . MET A 1 193 ? -21.595 9.697 8.674 1.00 95.88 193 MET A O 1
ATOM 1438 N N . LEU A 1 194 ? -20.850 7.683 9.371 1.00 95.94 194 LEU A N 1
ATOM 1439 C CA . LEU A 1 194 ? -19.846 7.467 8.334 1.00 95.94 194 LEU A CA 1
ATOM 1440 C C . LEU A 1 194 ? -20.199 6.190 7.566 1.00 95.94 194 LEU A C 1
ATOM 1442 O O . LEU A 1 194 ? -20.467 5.157 8.176 1.00 95.94 194 LEU A O 1
ATOM 1446 N N . ALA A 1 195 ? -20.145 6.255 6.241 1.00 95.38 195 ALA A N 1
ATOM 1447 C CA . ALA A 1 195 ? -20.104 5.089 5.368 1.00 95.38 195 ALA A CA 1
ATOM 1448 C C . ALA A 1 195 ? -18.836 5.179 4.517 1.00 95.38 195 ALA A C 1
ATOM 1450 O O . ALA A 1 195 ? -18.621 6.200 3.869 1.00 95.38 195 ALA A O 1
ATOM 1451 N N . ASN A 1 196 ? -17.998 4.144 4.518 1.00 95.00 196 ASN A N 1
ATOM 1452 C CA . ASN A 1 196 ? -16.815 4.061 3.664 1.00 95.00 196 ASN A CA 1
ATOM 1453 C C . ASN A 1 196 ? -16.797 2.709 2.951 1.00 95.00 196 ASN A C 1
ATOM 1455 O O . ASN A 1 196 ? -16.942 1.671 3.589 1.00 95.00 196 ASN A O 1
ATOM 1459 N N . ASP A 1 197 ? -16.661 2.760 1.631 1.00 92.69 197 ASP A N 1
ATOM 1460 C CA . ASP A 1 197 ? -16.870 1.644 0.716 1.00 92.69 197 ASP A CA 1
ATOM 1461 C C . ASP A 1 197 ? -15.779 1.677 -0.376 1.00 92.69 197 ASP A C 1
ATOM 1463 O O . ASP A 1 197 ? -15.997 2.233 -1.458 1.00 92.69 197 ASP A O 1
ATOM 1467 N N . PRO A 1 198 ? -14.550 1.210 -0.069 1.00 90.12 198 PRO A N 1
ATOM 1468 C CA . PRO A 1 198 ? -13.436 1.209 -1.015 1.00 90.12 198 PRO A CA 1
ATOM 1469 C C . PRO A 1 198 ? -13.575 0.093 -2.062 1.00 90.12 198 PRO A C 1
ATOM 1471 O O . PRO A 1 198 ? -13.776 -1.069 -1.709 1.00 90.12 198 PRO A O 1
ATOM 1474 N N . HIS A 1 199 ? -13.400 0.410 -3.352 1.00 88.12 199 HIS A N 1
ATOM 1475 C CA . HIS A 1 199 ? -13.502 -0.563 -4.453 1.00 88.12 199 HIS A CA 1
ATOM 1476 C C . HIS A 1 199 ? -12.141 -0.821 -5.093 1.00 88.12 199 HIS A C 1
ATOM 1478 O O . HIS A 1 199 ? -11.658 -0.079 -5.951 1.00 88.12 199 HIS A O 1
ATOM 1484 N N . LEU A 1 200 ? -11.528 -1.925 -4.686 1.00 84.25 200 LEU A N 1
ATOM 1485 C CA . LEU A 1 200 ? -10.295 -2.422 -5.282 1.00 84.25 200 LEU A CA 1
ATOM 1486 C C . LEU A 1 200 ? -10.559 -3.755 -5.983 1.00 84.25 200 LEU A C 1
ATOM 1488 O O . LEU A 1 200 ? -11.515 -4.461 -5.652 1.00 84.25 200 LEU A O 1
ATOM 1492 N N . GLY A 1 201 ? -9.708 -4.091 -6.952 1.00 79.81 201 GLY A N 1
ATOM 1493 C CA . GLY A 1 201 ? -9.771 -5.361 -7.668 1.00 79.81 201 GLY A CA 1
ATOM 1494 C C . GLY A 1 201 ? -9.835 -6.558 -6.716 1.00 79.81 201 GLY A C 1
ATOM 1495 O O . GLY A 1 201 ? -9.096 -6.631 -5.730 1.00 79.81 201 GLY A O 1
ATOM 1496 N N . ILE A 1 202 ? -10.729 -7.505 -7.012 1.00 82.56 202 ILE A N 1
ATOM 1497 C CA . ILE A 1 202 ? -10.830 -8.758 -6.260 1.00 82.56 202 ILE A CA 1
ATOM 1498 C C . ILE A 1 202 ? -9.574 -9.577 -6.547 1.00 82.56 202 ILE A C 1
ATOM 1500 O O . ILE A 1 202 ? -9.317 -9.943 -7.693 1.00 82.56 202 ILE A O 1
ATOM 1504 N N . GLN A 1 203 ? -8.814 -9.884 -5.500 1.00 79.25 203 GLN A N 1
ATOM 1505 C CA . GLN A 1 203 ? -7.592 -10.671 -5.607 1.00 79.25 203 GLN A CA 1
ATOM 1506 C C . GLN A 1 203 ? -7.342 -11.534 -4.370 1.00 79.25 203 GLN A C 1
ATOM 1508 O O . GLN A 1 203 ? -7.987 -11.367 -3.331 1.00 79.25 203 GLN A O 1
ATOM 1513 N N . LEU A 1 204 ? -6.402 -12.471 -4.504 1.00 78.06 204 LEU A N 1
ATOM 1514 C CA . LEU A 1 204 ? -5.907 -13.318 -3.426 1.00 78.06 204 LEU A CA 1
ATOM 1515 C C . LEU A 1 204 ? -4.401 -13.075 -3.233 1.00 78.06 204 LEU A C 1
ATOM 1517 O O . LEU A 1 204 ? -3.646 -13.264 -4.185 1.00 78.06 204 LEU A O 1
ATOM 1521 N N . PRO A 1 205 ? -3.951 -12.695 -2.021 1.00 77.81 205 PRO A N 1
ATOM 1522 C CA . PRO A 1 205 ? -4.759 -12.393 -0.834 1.00 77.81 205 PRO A CA 1
ATOM 1523 C C . PRO A 1 205 ? -5.610 -11.122 -1.004 1.00 77.81 205 PRO A C 1
ATOM 1525 O O . PRO A 1 205 ? -5.246 -10.220 -1.753 1.00 77.81 205 PRO A O 1
ATOM 1528 N N . ALA A 1 206 ? -6.732 -11.046 -0.282 1.00 86.31 206 ALA A N 1
ATOM 1529 C CA . ALA A 1 206 ? -7.554 -9.839 -0.255 1.00 86.31 206 ALA A CA 1
ATOM 1530 C C . ALA A 1 206 ? -6.748 -8.649 0.291 1.00 86.31 206 ALA A C 1
ATOM 1532 O O . ALA A 1 206 ? -5.970 -8.801 1.234 1.00 86.31 206 ALA A O 1
ATOM 1533 N N . ILE A 1 207 ? -6.963 -7.465 -0.289 1.00 87.44 207 ILE A N 1
ATOM 1534 C CA . ILE A 1 207 ? -6.275 -6.237 0.135 1.00 87.44 207 ILE A CA 1
ATOM 1535 C C . ILE A 1 207 ? -6.732 -5.807 1.526 1.00 87.44 207 ILE A C 1
ATOM 1537 O O . ILE A 1 207 ? -5.910 -5.423 2.348 1.00 87.44 207 ILE A O 1
ATOM 1541 N N . TRP A 1 208 ? -8.040 -5.861 1.781 1.00 91.38 208 TRP A N 1
ATOM 1542 C CA . TRP A 1 208 ? -8.624 -5.480 3.059 1.00 91.38 208 TRP A CA 1
ATOM 1543 C C . TRP A 1 208 ? -8.912 -6.717 3.901 1.00 91.38 208 TRP A C 1
ATOM 1545 O O . TRP A 1 208 ? -9.563 -7.660 3.449 1.00 91.38 208 TRP A O 1
ATOM 1555 N N . TYR A 1 209 ? -8.468 -6.677 5.150 1.00 92.44 209 TYR A N 1
ATOM 1556 C CA . TYR A 1 209 ? -8.773 -7.662 6.178 1.00 92.44 209 TYR A CA 1
ATOM 1557 C C . TYR A 1 209 ? -9.392 -6.955 7.383 1.00 92.44 209 TYR A C 1
ATOM 1559 O O . TYR A 1 209 ? -8.904 -5.908 7.805 1.00 92.44 209 TYR A O 1
ATOM 1567 N N . MET A 1 210 ? -10.474 -7.513 7.926 1.00 94.75 210 MET A N 1
ATOM 1568 C CA . MET A 1 210 ? -11.142 -6.960 9.103 1.00 94.75 210 MET A CA 1
ATOM 1569 C C . MET A 1 210 ? -10.451 -7.432 10.383 1.00 94.75 210 MET A C 1
ATOM 1571 O O . MET A 1 210 ? -10.204 -8.623 10.553 1.00 94.75 210 MET A O 1
ATOM 1575 N N . LEU A 1 211 ? -10.190 -6.511 11.305 1.00 95.88 211 LEU A N 1
ATOM 1576 C CA . LEU A 1 211 ? -9.583 -6.799 12.600 1.00 95.88 211 LEU A CA 1
ATOM 1577 C C . LEU A 1 211 ? -10.107 -5.865 13.693 1.00 95.88 211 LEU A C 1
ATOM 1579 O O . LEU A 1 211 ? -10.653 -4.795 13.421 1.00 95.88 211 LEU A O 1
ATOM 1583 N N . GLY A 1 212 ? -9.872 -6.271 14.937 1.00 96.62 212 GLY A N 1
ATOM 1584 C CA . GLY A 1 212 ? -10.026 -5.435 16.118 1.00 96.62 212 GLY A CA 1
ATOM 1585 C C . GLY A 1 212 ? -8.795 -5.537 17.012 1.00 96.62 212 GLY A C 1
ATOM 1586 O O . GLY A 1 212 ? -8.249 -6.627 17.191 1.00 96.62 212 GLY A O 1
ATOM 1587 N N . LEU A 1 213 ? -8.352 -4.405 17.554 1.00 95.75 213 LEU A N 1
ATOM 1588 C CA . LEU A 1 213 ? -7.297 -4.325 18.562 1.00 95.75 213 LEU A CA 1
ATOM 1589 C C . LEU A 1 213 ? -7.945 -3.896 19.878 1.00 95.75 213 LEU A C 1
ATOM 1591 O O . LEU A 1 213 ? -8.513 -2.806 19.950 1.00 95.75 213 LEU A O 1
ATOM 1595 N N . HIS A 1 214 ? -7.862 -4.756 20.895 1.00 96.19 214 HIS A N 1
ATOM 1596 C CA . HIS A 1 214 ? -8.542 -4.565 22.175 1.00 96.19 214 HIS A CA 1
ATOM 1597 C C . HIS A 1 214 ? -7.574 -4.738 23.347 1.00 96.19 214 HIS A C 1
ATOM 1599 O O . HIS A 1 214 ? -7.049 -5.825 23.592 1.00 96.19 214 HIS A O 1
ATOM 1605 N N . CYS A 1 215 ? -7.384 -3.666 24.101 1.00 94.81 215 CYS A N 1
ATOM 1606 C CA . CYS A 1 215 ? -6.685 -3.636 25.372 1.00 94.81 215 CYS A CA 1
ATOM 1607 C C . CYS A 1 215 ? -7.711 -3.715 26.505 1.00 94.81 215 CYS A C 1
ATOM 1609 O O . CYS A 1 215 ? -8.665 -2.937 26.556 1.00 94.81 215 CYS A O 1
ATOM 1611 N N . ALA A 1 216 ? -7.503 -4.636 27.444 1.00 91.94 216 ALA A N 1
ATOM 1612 C CA . ALA A 1 216 ? -8.348 -4.783 28.623 1.00 91.94 216 ALA A CA 1
ATOM 1613 C C . ALA A 1 216 ? -7.466 -4.929 29.880 1.00 91.94 216 ALA A C 1
ATOM 1615 O O . ALA A 1 216 ? -6.883 -5.997 30.078 1.00 91.94 216 ALA A O 1
ATOM 1616 N N . PRO A 1 217 ? -7.354 -3.892 30.737 1.00 92.25 217 PRO A N 1
ATOM 1617 C CA . PRO A 1 217 ? -8.018 -2.586 30.650 1.00 92.25 217 PRO A CA 1
ATOM 1618 C C . PRO A 1 217 ? -7.382 -1.644 29.613 1.00 92.25 217 PRO A C 1
ATOM 1620 O O . PRO A 1 217 ? -6.205 -1.773 29.274 1.00 92.25 217 PRO A O 1
ATOM 1623 N N . LEU A 1 218 ? -8.152 -0.647 29.168 1.00 93.50 218 LEU A N 1
ATOM 1624 C CA . LEU A 1 218 ? -7.609 0.506 28.450 1.00 93.50 218 LEU A CA 1
ATOM 1625 C C . LEU A 1 218 ? -6.675 1.301 29.369 1.00 93.50 218 LEU A C 1
ATOM 1627 O O . LEU A 1 218 ? -7.003 1.569 30.526 1.00 93.50 218 LEU A O 1
ATOM 1631 N N . SER A 1 219 ? -5.511 1.676 28.850 1.00 93.75 219 SER A N 1
ATOM 1632 C CA . SER A 1 219 ? -4.515 2.481 29.565 1.00 93.75 219 SER A CA 1
ATOM 1633 C C . SER A 1 219 ? -3.728 3.347 28.586 1.00 93.75 219 SER A C 1
ATOM 1635 O O . SER A 1 219 ? -3.776 3.112 27.383 1.00 93.75 219 SER A O 1
ATOM 1637 N N . GLU A 1 220 ? -2.957 4.316 29.082 1.00 89.25 220 GLU A N 1
ATOM 1638 C CA . GLU A 1 220 ? -2.060 5.108 28.223 1.00 89.25 220 GLU A CA 1
ATOM 1639 C C . GLU A 1 220 ? -1.034 4.231 27.486 1.00 89.25 220 GLU A C 1
ATOM 1641 O O . GLU A 1 220 ? -0.702 4.505 26.338 1.00 89.25 220 GLU A O 1
ATOM 1646 N N . ALA A 1 221 ? -0.583 3.138 28.110 1.00 87.88 221 ALA A N 1
ATOM 1647 C CA . ALA A 1 221 ? 0.352 2.192 27.500 1.00 87.88 221 ALA A CA 1
ATOM 1648 C C . ALA A 1 221 ? -0.304 1.268 26.454 1.00 87.88 221 ALA A C 1
ATOM 1650 O O . ALA A 1 221 ? 0.385 0.717 25.600 1.00 87.88 221 ALA A O 1
ATOM 1651 N N . CYS A 1 222 ? -1.623 1.074 26.526 1.00 89.75 222 CYS A N 1
ATOM 1652 C CA . CYS A 1 222 ? -2.393 0.244 25.600 1.00 89.75 222 CYS A CA 1
ATOM 1653 C C . CYS A 1 222 ? -3.753 0.921 25.350 1.00 89.75 222 CYS A C 1
ATOM 1655 O O . CYS A 1 222 ? -4.753 0.561 25.984 1.00 89.75 222 CYS A O 1
ATOM 1657 N N . PRO A 1 223 ? -3.792 1.943 24.475 1.00 90.94 223 PRO A N 1
ATOM 1658 C CA . PRO A 1 223 ? -4.983 2.762 24.257 1.00 90.94 223 PRO A CA 1
ATOM 1659 C C . PRO A 1 223 ? -5.920 2.186 23.182 1.00 90.94 223 PRO A C 1
ATOM 1661 O O . PRO A 1 223 ? -6.818 2.880 22.706 1.00 90.94 223 PRO A O 1
ATOM 1664 N N . TYR A 1 224 ? -5.704 0.941 22.750 1.00 93.75 224 TYR A N 1
ATOM 1665 C CA . TYR A 1 224 ? -6.421 0.354 21.624 1.00 93.75 224 TYR A CA 1
ATOM 1666 C C . TYR A 1 224 ? -7.726 -0.303 22.072 1.00 93.75 224 TYR A C 1
ATOM 1668 O O . TYR A 1 224 ? -7.724 -1.327 22.743 1.00 93.75 224 TYR A O 1
ATOM 1676 N N . ASP A 1 225 ? -8.845 0.277 21.663 1.00 96.69 225 ASP A N 1
ATOM 1677 C CA . ASP A 1 225 ? -10.128 -0.411 21.527 1.00 96.69 225 ASP A CA 1
ATOM 1678 C C . ASP A 1 225 ? -10.750 0.080 20.220 1.00 96.69 225 ASP A C 1
ATOM 1680 O O . ASP A 1 225 ? -11.454 1.091 20.165 1.00 96.69 225 ASP A O 1
ATOM 1684 N N . VAL A 1 226 ? -10.318 -0.552 19.131 1.00 97.44 226 VAL A N 1
ATOM 1685 C CA . VAL A 1 226 ? -10.540 -0.093 17.759 1.00 97.44 226 VAL A CA 1
ATOM 1686 C C . VAL A 1 226 ? -10.858 -1.278 16.864 1.00 97.44 226 VAL A C 1
ATOM 1688 O O . VAL A 1 226 ? -10.208 -2.318 16.952 1.00 97.44 226 VAL A O 1
ATOM 1691 N N . VAL A 1 227 ? -11.841 -1.112 15.981 1.00 97.88 227 VAL A N 1
ATOM 1692 C CA . VAL A 1 227 ? -12.265 -2.135 15.019 1.00 97.88 227 VAL A CA 1
ATOM 1693 C C . VAL A 1 227 ? -12.360 -1.520 13.632 1.00 97.88 227 VAL A C 1
ATOM 1695 O O . VAL A 1 227 ? -12.749 -0.361 13.468 1.00 97.88 227 VAL A O 1
ATOM 1698 N N . GLY A 1 228 ? -12.007 -2.301 12.618 1.00 97.31 228 GLY A N 1
ATOM 1699 C CA . GLY A 1 228 ? -12.151 -1.890 11.233 1.00 97.31 228 GLY A CA 1
ATOM 1700 C C . GLY A 1 228 ? -11.405 -2.803 10.277 1.00 97.31 228 GLY A C 1
ATOM 1701 O O . GLY A 1 228 ? -11.314 -4.008 10.492 1.00 97.31 228 GLY A O 1
ATOM 1702 N N . TYR A 1 229 ? -10.871 -2.213 9.218 1.00 95.62 229 TYR A N 1
ATOM 1703 C CA . TYR A 1 229 ? -10.099 -2.869 8.180 1.00 95.62 229 TYR A CA 1
ATOM 1704 C C . TYR A 1 229 ? -8.650 -2.390 8.193 1.00 95.62 229 TYR A C 1
ATOM 1706 O O . TYR A 1 229 ? -8.353 -1.224 8.467 1.00 95.62 229 TYR A O 1
ATOM 1714 N N . SER A 1 230 ? -7.744 -3.293 7.844 1.00 94.31 230 SER A N 1
ATOM 1715 C CA . SER A 1 230 ? -6.348 -2.988 7.556 1.00 94.31 230 SER A CA 1
ATOM 1716 C C . SER A 1 230 ? -5.854 -3.787 6.358 1.00 94.31 230 SER A C 1
ATOM 1718 O O . SER A 1 230 ? -6.564 -4.632 5.808 1.00 94.31 230 SER A O 1
ATOM 1720 N N . LEU A 1 231 ? -4.622 -3.490 5.967 1.00 91.06 231 LEU A N 1
ATOM 1721 C CA . LEU A 1 231 ? -3.844 -4.286 5.039 1.00 91.06 231 LEU A CA 1
ATOM 1722 C C . LEU A 1 231 ? -3.247 -5.479 5.803 1.00 91.06 231 LEU A C 1
ATOM 1724 O O . LEU A 1 231 ? -2.751 -5.284 6.914 1.00 91.06 231 LEU A O 1
ATOM 1728 N N . PRO A 1 232 ? -3.209 -6.695 5.228 1.00 90.38 232 PRO A N 1
ATOM 1729 C CA . PRO A 1 232 ? -2.589 -7.860 5.862 1.00 90.38 232 PRO A CA 1
ATOM 1730 C C . PRO A 1 232 ? -1.134 -7.654 6.305 1.00 90.38 232 PRO A C 1
ATOM 1732 O O . PRO A 1 232 ? -0.625 -8.422 7.114 1.00 90.38 232 PRO A O 1
ATOM 1735 N N . GLN A 1 233 ? -0.453 -6.653 5.745 1.00 90.62 233 GLN A N 1
ATOM 1736 C CA . GLN A 1 233 ? 0.952 -6.338 5.989 1.00 90.62 233 GLN A CA 1
ATOM 1737 C C . GLN A 1 233 ? 1.152 -5.149 6.940 1.00 90.62 233 GLN A C 1
ATOM 1739 O O . GLN A 1 233 ? 2.298 -4.768 7.186 1.00 90.62 233 GLN A O 1
ATOM 1744 N N . ALA A 1 234 ? 0.073 -4.561 7.469 1.00 90.81 234 ALA A N 1
ATOM 1745 C CA . ALA A 1 234 ? 0.113 -3.389 8.337 1.00 90.81 234 ALA A CA 1
ATOM 1746 C C . ALA A 1 234 ? -0.386 -3.705 9.765 1.00 90.81 234 ALA A C 1
ATOM 1748 O O . ALA A 1 234 ? -1.328 -4.479 9.936 1.00 90.81 234 ALA A O 1
ATOM 1749 N N . PRO A 1 235 ? 0.211 -3.085 10.802 1.00 91.88 235 PRO A N 1
ATOM 1750 C CA . PRO A 1 235 ? -0.092 -3.409 12.198 1.00 91.88 235 PRO A CA 1
ATOM 1751 C C . PRO A 1 235 ? -1.375 -2.782 12.761 1.00 91.88 235 PRO A C 1
ATOM 1753 O O . PRO A 1 235 ? -1.884 -3.254 13.775 1.00 91.88 235 PRO A O 1
ATOM 1756 N N . LEU A 1 236 ? -1.881 -1.702 12.158 1.00 93.19 236 LEU A N 1
ATOM 1757 C CA . LEU A 1 236 ? -2.943 -0.865 12.732 1.00 93.19 236 LEU A CA 1
ATOM 1758 C C . LEU A 1 236 ? -4.201 -0.830 11.864 1.00 93.19 236 LEU A C 1
ATOM 1760 O O . LEU A 1 236 ? -4.151 -1.133 10.677 1.00 93.19 236 LEU A O 1
ATOM 1764 N N . VAL A 1 237 ? -5.327 -0.417 12.450 1.00 96.25 237 VAL A N 1
ATOM 1765 C CA . VAL A 1 237 ? -6.598 -0.215 11.737 1.00 96.25 237 VAL A CA 1
ATOM 1766 C C . VAL A 1 237 ? -6.508 1.026 10.841 1.00 96.25 237 VAL A C 1
ATOM 1768 O O . VAL A 1 237 ? -6.323 2.137 11.330 1.00 96.25 237 VAL A O 1
ATOM 1771 N N . VAL A 1 238 ? -6.656 0.830 9.529 1.00 94.69 238 VAL A N 1
ATOM 1772 C CA . VAL A 1 238 ? -6.518 1.875 8.499 1.00 94.69 238 VAL A CA 1
ATOM 1773 C C . VAL A 1 238 ? -7.851 2.574 8.243 1.00 94.69 238 VAL A C 1
ATOM 1775 O O . VAL A 1 238 ? -7.902 3.798 8.182 1.00 94.69 238 VAL A O 1
ATOM 1778 N N . ILE A 1 239 ? -8.940 1.811 8.153 1.00 96.56 239 ILE A N 1
ATOM 1779 C CA . ILE A 1 239 ? -10.320 2.305 8.031 1.00 96.56 239 ILE A CA 1
ATOM 1780 C C . ILE A 1 239 ? -11.090 1.729 9.203 1.00 96.56 239 ILE A C 1
ATOM 1782 O O . ILE A 1 239 ? -11.084 0.514 9.368 1.00 96.56 239 ILE A O 1
ATOM 1786 N N . GLY A 1 240 ? -11.771 2.535 10.008 1.00 97.19 240 GLY A N 1
ATOM 1787 C CA . GLY A 1 240 ? -12.456 1.972 11.163 1.00 97.19 240 GLY A CA 1
ATOM 1788 C C . GLY A 1 240 ? -13.079 2.991 12.089 1.00 97.19 240 GLY A C 1
ATOM 1789 O O . GLY A 1 240 ? -13.355 4.132 11.722 1.00 97.19 240 GLY A O 1
ATOM 1790 N N . HIS A 1 241 ? -13.335 2.542 13.308 1.00 97.50 241 HIS A N 1
ATOM 1791 C CA . HIS A 1 241 ? -13.850 3.386 14.365 1.00 97.50 241 HIS A CA 1
ATOM 1792 C C . HIS A 1 241 ? -13.398 2.883 15.734 1.00 97.50 241 HIS A C 1
ATOM 1794 O O . HIS A 1 241 ? -13.018 1.724 15.918 1.00 97.50 241 HIS A O 1
ATOM 1800 N N . ASN A 1 242 ? -13.472 3.775 16.710 1.00 95.75 242 ASN A N 1
ATOM 1801 C CA . ASN A 1 242 ? -13.390 3.436 18.122 1.00 95.75 242 ASN A CA 1
ATOM 1802 C C . ASN A 1 242 ? -14.665 3.921 18.830 1.00 95.75 242 ASN A C 1
ATOM 1804 O O . ASN A 1 242 ? -15.694 4.164 18.195 1.00 95.75 242 ASN A O 1
ATOM 1808 N N . GLN A 1 243 ? -14.609 4.045 20.153 1.00 92.44 243 GLN A N 1
ATOM 1809 C CA . GLN A 1 243 ? -15.735 4.486 20.980 1.00 92.44 243 GLN A CA 1
ATOM 1810 C C . GLN A 1 243 ? -16.157 5.949 20.736 1.00 92.44 243 GLN A C 1
ATOM 1812 O O . GLN A 1 243 ? -17.250 6.335 21.141 1.00 92.44 243 GLN A O 1
ATOM 1817 N N . GLN A 1 244 ? -15.294 6.773 20.132 1.00 92.75 244 GLN A N 1
ATOM 1818 C CA . GLN A 1 244 ? -15.465 8.230 20.054 1.00 92.75 244 GLN A CA 1
ATOM 1819 C C . GLN A 1 244 ? -15.531 8.764 18.620 1.00 92.75 244 GLN A C 1
ATOM 1821 O O . GLN A 1 244 ? -16.257 9.723 18.362 1.00 92.75 244 GLN A O 1
ATOM 1826 N N . ILE A 1 245 ? -14.777 8.173 17.690 1.00 95.50 245 ILE A N 1
ATOM 1827 C CA . ILE A 1 245 ? -14.656 8.640 16.305 1.00 95.50 245 ILE A CA 1
ATOM 1828 C C . ILE A 1 245 ? -14.701 7.478 15.312 1.00 95.50 245 ILE A C 1
ATOM 1830 O O . ILE A 1 245 ? -14.357 6.344 15.641 1.00 95.50 245 ILE A O 1
ATOM 1834 N N . ALA A 1 246 ? -15.071 7.797 14.072 1.00 96.75 246 ALA A N 1
ATOM 1835 C CA . ALA A 1 246 ? -14.965 6.917 12.916 1.00 96.75 246 ALA A CA 1
ATOM 1836 C C . ALA A 1 246 ? -14.221 7.642 11.790 1.00 96.75 246 ALA A C 1
ATOM 1838 O O . ALA A 1 246 ? -14.380 8.854 11.622 1.00 96.75 246 ALA A O 1
ATOM 1839 N N . TRP A 1 247 ? -13.426 6.908 11.018 1.00 97.25 247 TRP A N 1
ATOM 1840 C CA . TRP A 1 247 ? -12.679 7.428 9.879 1.00 97.25 247 TRP A CA 1
ATOM 1841 C C . TRP A 1 247 ? -12.677 6.429 8.728 1.00 97.25 247 TRP A C 1
ATOM 1843 O O . TRP A 1 247 ? -12.794 5.215 8.897 1.00 97.25 247 TRP A O 1
ATOM 1853 N N . GLY A 1 248 ? -12.539 6.972 7.531 1.00 94.69 248 GLY A N 1
ATOM 1854 C CA . GLY A 1 248 ? -12.449 6.208 6.304 1.00 94.69 248 GLY A CA 1
ATOM 1855 C C . GLY A 1 248 ? -11.718 7.018 5.253 1.00 94.69 248 GLY A C 1
ATOM 1856 O O . GLY A 1 248 ? -11.463 8.209 5.437 1.00 94.69 248 GLY A O 1
ATOM 1857 N N . MET A 1 249 ? -11.378 6.367 4.152 1.00 90.00 249 MET A N 1
ATOM 1858 C CA . MET A 1 249 ? -10.614 6.984 3.076 1.00 90.00 249 MET A CA 1
ATOM 1859 C C . MET A 1 249 ? -11.078 6.478 1.719 1.00 90.00 249 MET A C 1
ATOM 1861 O O . MET A 1 249 ? -11.590 5.368 1.580 1.00 90.00 249 MET A O 1
ATOM 1865 N N . THR A 1 250 ? -10.894 7.321 0.716 1.00 85.50 250 THR A N 1
ATOM 1866 C CA . THR A 1 250 ? -11.130 7.012 -0.692 1.00 85.50 250 THR A CA 1
ATOM 1867 C C . THR A 1 250 ? -9.932 7.509 -1.471 1.00 85.50 250 THR A C 1
ATOM 1869 O O . THR A 1 250 ? -9.403 8.576 -1.151 1.00 85.50 250 THR A O 1
ATOM 1872 N N . ASN A 1 251 ? -9.510 6.765 -2.492 1.00 80.94 251 ASN A N 1
ATOM 1873 C CA . ASN A 1 251 ? -8.508 7.296 -3.404 1.00 80.94 251 ASN A CA 1
ATOM 1874 C C . ASN A 1 251 ? -9.118 8.495 -4.141 1.00 80.94 251 ASN A C 1
ATOM 1876 O O . ASN A 1 251 ? -10.156 8.362 -4.785 1.00 80.94 251 ASN A O 1
ATOM 1880 N N . VAL A 1 252 ? -8.493 9.660 -4.005 1.00 76.12 252 VAL A N 1
ATOM 1881 C CA . VAL A 1 252 ? -8.924 10.895 -4.672 1.00 76.12 252 VAL A CA 1
ATOM 1882 C C . VAL A 1 252 ? -8.448 10.943 -6.128 1.00 76.12 252 VAL A C 1
ATOM 1884 O O . VAL A 1 252 ? -8.987 11.715 -6.912 1.00 76.12 252 VAL A O 1
ATOM 1887 N N . GLY A 1 253 ? -7.486 10.089 -6.508 1.00 72.94 253 GLY A N 1
ATOM 1888 C CA . GLY A 1 253 ? -6.932 10.072 -7.862 1.00 72.94 253 GLY A CA 1
ATOM 1889 C C . GLY A 1 253 ? -6.180 11.357 -8.201 1.00 72.94 253 GLY A C 1
ATOM 1890 O O . GLY A 1 253 ? -6.193 11.780 -9.351 1.00 72.94 253 GLY A O 1
ATOM 1891 N N . THR A 1 254 ? -5.587 12.008 -7.195 1.00 70.81 254 THR A N 1
ATOM 1892 C CA . THR A 1 254 ? -4.761 13.199 -7.407 1.00 70.81 254 THR A CA 1
ATOM 1893 C C . THR A 1 254 ? -3.570 12.842 -8.283 1.00 70.81 254 THR A C 1
ATOM 1895 O O . THR A 1 254 ? -2.947 11.800 -8.082 1.00 70.81 254 THR A O 1
ATOM 1898 N N . ASP A 1 255 ? -3.244 13.742 -9.202 1.00 74.38 255 ASP A N 1
ATOM 1899 C CA . ASP A 1 255 ? -2.007 13.701 -9.965 1.00 74.38 255 ASP A CA 1
ATOM 1900 C C . ASP A 1 255 ? -0.805 13.918 -9.025 1.00 74.38 255 ASP A C 1
ATOM 1902 O O . ASP A 1 255 ? -0.640 14.982 -8.421 1.00 74.38 255 ASP A O 1
ATOM 1906 N N . VAL A 1 256 ? -0.040 12.849 -8.805 1.00 77.56 256 VAL A N 1
ATOM 1907 C CA . VAL A 1 256 ? 1.107 12.796 -7.880 1.00 77.56 256 VAL A CA 1
ATOM 1908 C C . VAL A 1 256 ? 2.330 12.131 -8.518 1.00 77.56 256 VAL A C 1
ATOM 1910 O O . VAL A 1 256 ? 3.286 11.792 -7.815 1.00 77.56 256 VAL A O 1
ATOM 1913 N N . ALA A 1 257 ? 2.291 11.896 -9.829 1.00 77.31 257 ALA A N 1
ATOM 1914 C CA . ALA A 1 257 ? 3.368 11.289 -10.592 1.00 77.31 257 ALA A CA 1
ATOM 1915 C C . ALA A 1 257 ? 3.311 11.802 -12.032 1.00 77.31 257 ALA A C 1
ATOM 1917 O O . ALA A 1 257 ? 2.270 11.703 -12.657 1.00 77.31 257 ALA A O 1
ATOM 1918 N N . ASP A 1 258 ? 4.447 12.258 -12.560 1.00 75.38 258 ASP A N 1
ATOM 1919 C CA . ASP A 1 258 ? 4.553 12.791 -13.919 1.00 75.38 258 ASP A CA 1
ATOM 1920 C C . ASP A 1 258 ? 5.371 11.863 -14.828 1.00 75.38 258 ASP A C 1
ATOM 1922 O O . ASP A 1 258 ? 6.382 11.276 -14.415 1.00 75.38 258 ASP A O 1
ATOM 1926 N N . LEU A 1 259 ? 4.996 11.799 -16.108 1.00 74.69 259 LEU A N 1
ATOM 1927 C CA . LEU A 1 259 ? 5.839 11.241 -17.166 1.00 74.69 259 LEU A CA 1
ATOM 1928 C C . LEU A 1 259 ? 6.606 12.347 -17.894 1.00 74.69 259 LEU A C 1
ATOM 1930 O O . LEU A 1 259 ? 6.026 13.265 -18.469 1.00 74.69 259 LEU A O 1
ATOM 1934 N N . TYR A 1 260 ? 7.931 12.209 -17.948 1.00 76.44 260 TYR A N 1
ATOM 1935 C CA . TYR A 1 260 ? 8.802 13.122 -18.687 1.00 76.44 260 TYR A CA 1
ATOM 1936 C C . TYR A 1 260 ? 9.296 12.481 -19.982 1.00 76.44 260 TYR A C 1
ATOM 1938 O O . TYR A 1 260 ? 9.889 11.398 -19.967 1.00 76.44 260 TYR A O 1
ATOM 1946 N N . LEU A 1 261 ? 9.126 13.185 -21.103 1.00 76.50 261 LEU A N 1
ATOM 1947 C CA . LEU A 1 261 ? 9.808 12.834 -22.342 1.00 76.50 261 LEU A CA 1
ATOM 1948 C C . LEU A 1 261 ? 11.233 13.394 -22.314 1.00 76.50 261 LEU A C 1
ATOM 1950 O O . LEU A 1 261 ? 11.434 14.606 -22.258 1.00 76.50 261 LEU A O 1
ATOM 1954 N N . MET A 1 262 ? 12.223 12.505 -22.357 1.00 80.75 262 MET A N 1
ATOM 1955 C CA . MET A 1 262 ? 13.636 12.873 -22.288 1.00 80.75 262 MET A CA 1
ATOM 1956 C C . MET A 1 262 ? 14.309 12.753 -23.656 1.00 80.75 262 MET A C 1
ATOM 1958 O O . MET A 1 262 ? 14.241 11.706 -24.300 1.00 80.75 262 MET A O 1
ATOM 1962 N N . GLU A 1 263 ? 15.014 13.807 -24.071 1.00 87.62 263 GLU A N 1
ATOM 1963 C CA . GLU A 1 263 ? 15.964 13.745 -25.186 1.00 87.62 263 GLU A CA 1
ATOM 1964 C C . GLU A 1 263 ? 17.260 13.102 -24.682 1.00 87.62 263 GLU A C 1
ATOM 1966 O O . GLU A 1 263 ? 17.861 13.598 -23.725 1.00 87.62 263 GLU A O 1
ATOM 1971 N N . LEU A 1 264 ? 17.673 11.997 -25.308 1.00 89.81 264 LEU A N 1
ATOM 1972 C CA . LEU A 1 264 ? 18.891 11.267 -24.964 1.00 89.81 264 LEU A CA 1
ATOM 1973 C C . LEU A 1 264 ? 19.934 11.408 -26.072 1.00 89.81 264 LEU A C 1
ATOM 1975 O O . LEU A 1 264 ? 19.606 11.275 -27.251 1.00 89.81 264 LEU A O 1
ATOM 1979 N N . ASP A 1 265 ? 21.192 11.617 -25.691 1.00 90.81 265 ASP A N 1
ATOM 1980 C CA . ASP A 1 265 ? 22.318 11.533 -26.620 1.00 90.81 265 ASP A CA 1
ATOM 1981 C C . ASP A 1 265 ? 22.958 10.132 -26.646 1.00 90.81 265 ASP A C 1
ATOM 1983 O O . ASP A 1 265 ? 22.625 9.240 -25.861 1.00 90.81 265 ASP A O 1
ATOM 1987 N N . GLU A 1 266 ? 23.922 9.930 -27.548 1.00 90.62 266 GLU A N 1
ATOM 1988 C CA . GLU A 1 266 ? 24.644 8.656 -27.694 1.00 90.62 266 GLU A CA 1
ATOM 1989 C C . GLU A 1 266 ? 25.445 8.252 -26.440 1.00 90.62 266 GLU A C 1
ATOM 1991 O O . GLU A 1 266 ? 25.802 7.085 -26.280 1.00 90.62 266 GLU A O 1
ATOM 1996 N N . ALA A 1 267 ? 25.728 9.199 -25.540 1.00 89.69 267 ALA A N 1
ATOM 1997 C CA . ALA A 1 267 ? 26.449 8.969 -24.293 1.00 89.69 267 ALA A CA 1
ATOM 1998 C C . ALA A 1 267 ? 25.512 8.671 -23.106 1.00 89.69 267 ALA A C 1
ATOM 2000 O O . ALA A 1 267 ? 25.981 8.631 -21.966 1.00 89.69 267 ALA A O 1
ATOM 2001 N N . ALA A 1 268 ? 24.214 8.450 -23.360 1.00 87.25 268 ALA A N 1
ATOM 2002 C CA . ALA A 1 268 ? 23.186 8.239 -22.341 1.00 87.25 268 ALA A CA 1
ATOM 2003 C C . ALA A 1 268 ? 23.099 9.402 -21.335 1.00 87.25 268 ALA A C 1
ATOM 2005 O O . ALA A 1 268 ? 22.918 9.206 -20.130 1.00 87.25 268 ALA A O 1
ATOM 2006 N N . ARG A 1 269 ? 23.245 10.632 -21.833 1.00 92.56 269 ARG A N 1
ATOM 2007 C CA . ARG A 1 269 ? 22.918 11.857 -21.101 1.00 92.56 269 ARG A CA 1
ATOM 2008 C C . ARG A 1 269 ? 21.526 12.314 -21.504 1.00 92.56 269 ARG A C 1
ATOM 2010 O O . ARG A 1 269 ? 21.143 12.146 -22.659 1.00 92.56 269 ARG A O 1
ATOM 2017 N N . TYR A 1 270 ? 20.797 12.907 -20.568 1.00 92.69 270 TYR A N 1
ATOM 2018 C CA . TYR A 1 270 ? 19.524 13.555 -20.853 1.00 92.69 270 TYR A CA 1
ATOM 2019 C C . TYR A 1 270 ? 19.710 15.065 -20.952 1.00 92.69 270 TYR A C 1
ATOM 2021 O O . TYR A 1 270 ? 20.550 15.655 -20.262 1.00 92.69 270 TYR A O 1
ATOM 2029 N N . ARG A 1 271 ? 18.931 15.699 -21.825 1.00 92.75 271 ARG A N 1
ATOM 2030 C CA . ARG A 1 271 ? 18.892 17.155 -21.915 1.00 92.75 271 ARG A CA 1
ATOM 2031 C C . ARG A 1 271 ? 17.986 17.724 -20.825 1.00 92.75 271 ARG A C 1
ATOM 2033 O O . ARG A 1 271 ? 16.804 17.399 -20.767 1.00 92.75 271 ARG A O 1
ATOM 2040 N N . PHE A 1 272 ? 18.537 18.601 -19.993 1.00 91.75 272 PHE A N 1
ATOM 2041 C CA . PHE A 1 272 ? 17.800 19.418 -19.036 1.00 91.75 272 PHE A CA 1
ATOM 2042 C C . PHE A 1 272 ? 18.062 20.887 -19.357 1.00 91.75 272 PHE A C 1
ATOM 2044 O O . PHE A 1 272 ? 19.204 21.346 -19.285 1.00 91.75 272 PHE A O 1
ATOM 2051 N N . GLU A 1 273 ? 17.012 21.602 -19.765 1.00 90.12 273 GLU A N 1
ATOM 2052 C CA . GLU A 1 273 ? 17.124 22.948 -20.338 1.00 90.12 273 GLU A CA 1
ATOM 2053 C C . GLU A 1 273 ? 18.142 22.965 -21.503 1.00 90.12 273 GLU A C 1
ATOM 2055 O O . GLU A 1 273 ? 17.993 22.241 -22.495 1.00 90.12 273 GLU A O 1
ATOM 2060 N N . ASP A 1 274 ? 19.210 23.750 -21.377 1.00 91.75 274 ASP A N 1
ATOM 2061 C CA . ASP A 1 274 ? 20.282 23.856 -22.368 1.00 91.75 274 ASP A CA 1
ATOM 2062 C C . ASP A 1 274 ? 21.539 23.049 -21.994 1.00 91.75 274 ASP A C 1
ATOM 2064 O O . ASP A 1 274 ? 22.598 23.225 -22.600 1.00 91.75 274 ASP A O 1
ATOM 2068 N N . THR A 1 275 ? 21.444 22.147 -21.009 1.00 94.69 275 THR A N 1
ATOM 2069 C CA . THR A 1 275 ? 22.579 21.353 -20.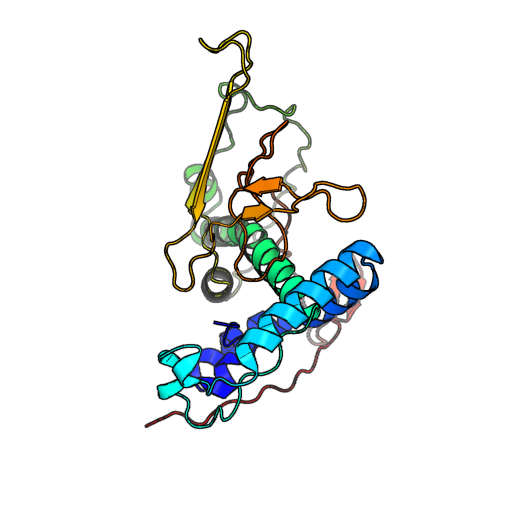513 1.00 94.69 275 THR A CA 1
ATOM 2070 C C . THR A 1 275 ? 22.341 19.850 -20.648 1.00 94.69 275 THR A C 1
ATOM 2072 O O . THR A 1 275 ? 21.252 19.341 -20.407 1.00 94.69 275 THR A O 1
ATOM 2075 N N . TRP A 1 276 ? 23.398 19.115 -20.993 1.00 95.88 276 TRP A N 1
ATOM 2076 C CA . TRP A 1 276 ? 23.398 17.652 -20.996 1.00 95.88 276 TRP A CA 1
ATOM 2077 C C . TRP A 1 276 ? 23.866 17.113 -19.645 1.00 95.88 276 TRP A C 1
ATOM 2079 O O . TRP A 1 276 ? 25.024 17.313 -19.266 1.00 95.88 276 TRP A O 1
ATOM 2089 N N . LEU A 1 277 ? 22.983 16.407 -18.942 1.00 95.12 277 LEU A N 1
ATOM 2090 C CA . LEU A 1 277 ? 23.245 15.802 -17.638 1.00 95.12 277 LEU A CA 1
ATOM 2091 C C . LEU A 1 277 ? 23.356 14.274 -17.763 1.00 95.12 277 LEU A C 1
ATOM 2093 O O . LEU A 1 277 ? 22.614 13.663 -18.530 1.00 95.12 277 LEU A O 1
ATOM 2097 N N . PRO A 1 278 ? 24.284 13.623 -17.043 1.00 93.75 278 PRO A N 1
ATOM 2098 C CA . PRO A 1 278 ? 24.418 12.173 -17.099 1.00 93.75 278 PRO A CA 1
ATOM 2099 C C . PRO A 1 278 ? 23.220 11.473 -16.451 1.00 93.75 278 PRO A C 1
ATOM 2101 O O . PRO A 1 278 ? 22.746 11.897 -15.397 1.00 93.75 278 PRO A O 1
ATOM 2104 N N . LEU A 1 279 ? 22.774 10.362 -17.042 1.00 89.75 279 LEU A N 1
ATOM 2105 C CA . LEU A 1 279 ? 21.946 9.397 -16.320 1.00 89.75 279 LEU A CA 1
ATOM 2106 C C . LEU A 1 279 ? 22.793 8.697 -15.252 1.00 89.75 279 LEU A C 1
ATOM 2108 O O . LEU A 1 279 ? 23.965 8.394 -15.481 1.00 89.75 279 LEU A O 1
ATOM 2112 N N . GLU A 1 280 ? 22.198 8.394 -14.099 1.00 85.88 280 GLU A N 1
ATOM 2113 C CA . GLU A 1 280 ? 22.837 7.576 -13.067 1.00 85.88 280 GLU A CA 1
ATOM 2114 C C . GLU A 1 280 ? 22.614 6.084 -13.373 1.00 85.88 280 GLU A C 1
ATOM 2116 O O . GLU A 1 280 ? 21.494 5.582 -13.239 1.00 85.88 280 GLU A O 1
ATOM 2121 N N . PRO A 1 281 ? 23.642 5.326 -13.802 1.00 83.75 281 PRO A N 1
ATOM 2122 C CA . PRO A 1 281 ? 23.452 3.928 -14.150 1.00 83.75 281 PRO A CA 1
ATOM 2123 C C . PRO A 1 281 ? 23.291 3.069 -12.892 1.00 83.75 281 PRO A C 1
ATOM 2125 O O . PRO A 1 281 ? 24.212 2.933 -12.085 1.00 83.75 281 PRO A O 1
ATOM 2128 N N . ALA A 1 282 ? 22.157 2.382 -12.772 1.00 82.12 282 ALA A N 1
ATOM 2129 C CA . ALA A 1 282 ? 21.956 1.347 -11.765 1.00 82.12 282 ALA A CA 1
ATOM 2130 C C . ALA A 1 282 ? 22.182 -0.044 -12.376 1.00 82.12 282 ALA A C 1
ATOM 2132 O O . ALA A 1 282 ? 21.449 -0.484 -13.259 1.00 82.12 282 ALA A O 1
ATOM 2133 N N . ARG A 1 283 ? 23.190 -0.777 -11.886 1.00 84.00 283 ARG A N 1
ATOM 2134 C CA . ARG A 1 283 ? 23.351 -2.208 -12.189 1.00 84.00 283 ARG A CA 1
ATOM 2135 C C . ARG A 1 283 ? 22.811 -3.033 -11.030 1.00 84.00 283 ARG A C 1
ATOM 2137 O O . ARG A 1 283 ? 23.229 -2.857 -9.885 1.00 84.00 283 ARG A O 1
ATOM 2144 N N . ARG A 1 284 ? 21.893 -3.946 -11.332 1.00 82.31 284 ARG A N 1
ATOM 2145 C CA . ARG A 1 284 ? 21.296 -4.883 -10.375 1.00 82.31 284 ARG A CA 1
ATOM 2146 C C . ARG A 1 284 ? 21.441 -6.297 -10.928 1.00 82.31 284 ARG A C 1
ATOM 2148 O O . ARG A 1 284 ? 21.260 -6.512 -12.123 1.00 82.31 284 ARG A O 1
ATOM 2155 N N . LYS A 1 285 ? 21.799 -7.251 -10.071 1.00 83.69 285 LYS A N 1
ATOM 2156 C CA . LYS A 1 285 ? 21.772 -8.678 -10.416 1.00 83.69 285 LYS A CA 1
ATOM 2157 C C . LYS A 1 285 ? 20.403 -9.233 -10.037 1.00 83.69 285 LYS A C 1
ATOM 2159 O O . LYS A 1 285 ? 19.921 -8.930 -8.948 1.00 83.69 285 LYS A O 1
ATOM 2164 N N . SER A 1 286 ? 19.815 -10.035 -10.919 1.00 80.25 286 SER A N 1
ATOM 2165 C CA . SER A 1 286 ? 18.615 -10.817 -10.624 1.00 80.25 286 SER A CA 1
ATOM 2166 C C . SER A 1 286 ? 18.889 -12.295 -10.870 1.00 80.25 286 SER A C 1
ATOM 2168 O O . SER A 1 286 ? 19.743 -12.645 -11.689 1.00 80.25 286 SER A O 1
ATOM 2170 N N . TRP A 1 287 ? 18.175 -13.140 -10.140 1.00 84.12 287 TRP A N 1
ATOM 2171 C CA . TRP A 1 287 ? 18.197 -14.587 -10.304 1.00 84.12 287 TRP A CA 1
ATOM 2172 C C . TRP A 1 287 ? 16.968 -15.002 -11.106 1.00 84.12 287 TRP A C 1
ATOM 2174 O O . TRP A 1 287 ? 15.904 -14.410 -10.957 1.00 84.12 287 TRP A O 1
ATOM 2184 N N . CYS A 1 288 ? 17.125 -16.005 -11.961 1.00 85.44 288 CYS A N 1
ATOM 2185 C CA . CYS A 1 288 ? 16.046 -16.535 -12.779 1.00 85.44 288 CYS A CA 1
ATOM 2186 C C . CYS A 1 288 ? 16.094 -18.058 -12.699 1.00 85.44 288 CYS A C 1
ATOM 2188 O O . CYS A 1 288 ? 17.137 -18.654 -12.992 1.00 85.44 288 CYS A O 1
ATOM 2190 N N . ALA A 1 289 ? 14.996 -18.675 -12.267 1.00 83.06 289 ALA A N 1
ATOM 2191 C CA . ALA A 1 289 ? 14.857 -20.120 -12.332 1.00 83.06 289 ALA A CA 1
ATOM 2192 C C . ALA A 1 289 ? 14.836 -20.562 -13.800 1.00 83.06 289 ALA A C 1
ATOM 2194 O O . ALA A 1 289 ? 14.297 -19.875 -14.670 1.00 83.06 289 ALA A O 1
ATOM 2195 N N . ALA A 1 290 ? 15.414 -21.727 -14.087 1.00 78.25 290 ALA A N 1
ATOM 2196 C CA . ALA A 1 290 ? 15.248 -22.334 -15.400 1.00 78.25 290 ALA A CA 1
ATOM 2197 C C . ALA A 1 290 ? 13.754 -22.591 -15.669 1.00 78.25 290 ALA A C 1
ATOM 2199 O O . ALA A 1 290 ? 12.996 -22.878 -14.740 1.00 78.25 290 ALA A O 1
ATOM 2200 N N . ALA A 1 291 ? 13.341 -22.502 -16.936 1.00 70.69 291 ALA A N 1
ATOM 2201 C CA . ALA A 1 291 ? 11.972 -22.822 -17.327 1.00 70.69 291 ALA A CA 1
ATOM 2202 C C . ALA A 1 291 ? 11.610 -24.235 -16.839 1.00 70.69 291 ALA A C 1
ATOM 2204 O O . ALA A 1 291 ? 12.335 -25.199 -17.107 1.00 70.69 291 ALA A O 1
ATOM 2205 N N . ARG A 1 292 ? 10.509 -24.343 -16.091 1.00 64.44 292 ARG A N 1
ATOM 2206 C CA . ARG A 1 292 ? 9.968 -25.631 -15.653 1.00 64.44 292 ARG A CA 1
ATOM 2207 C C . ARG A 1 292 ?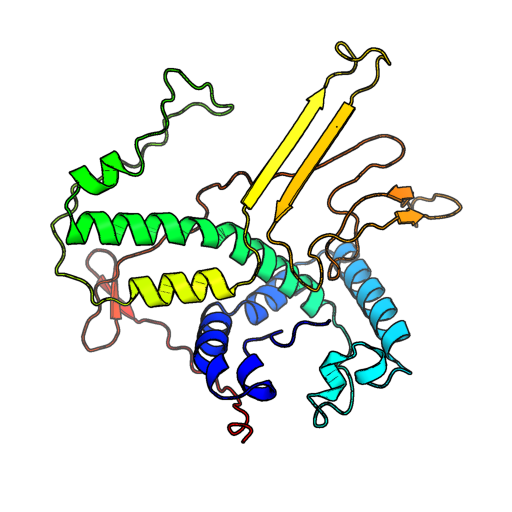 9.289 -26.279 -16.866 1.00 64.44 292 ARG A C 1
ATOM 2209 O O . ARG A 1 292 ? 8.469 -25.630 -17.510 1.00 64.44 292 ARG A O 1
ATOM 2216 N N . ALA A 1 293 ? 9.717 -27.493 -17.214 1.00 55.72 293 ALA A N 1
ATOM 2217 C CA . ALA A 1 293 ? 9.218 -28.258 -18.361 1.00 55.72 293 ALA A CA 1
ATOM 2218 C C . ALA A 1 293 ? 7.817 -28.835 -18.119 1.00 55.72 293 ALA A C 1
ATOM 2220 O O . ALA A 1 293 ? 7.507 -29.136 -16.942 1.00 55.72 293 ALA A O 1
#

Secondary structure (DSSP, 8-state):
---TTTTS-HHHHH-GGGHHHHHHHHHHTHHHHHHHHHHTS-HHHHHHHHHHHHHHHHHHTT--HHHH-GGGGG-TT--SPPPP-HHHHHHHHHHHHHHHHHTHHHHHHHHHHHHHHH-HHHHHHHSPPP-TTTS--SS-S----------------THHHHHHHHHHTTS--EEEEEEEEE-GGGSTTSS-EEEEEEEE---SS-S-EEEEEE-SS-BTTB--EEEEEE-TT-SS-SEEEESS-EE----------------B-TTSEEEETTEEEE--PPP-----PPPP-